Protein AF-K5YQL0-F1 (afdb_monomer_lite)

Radius of gyration: 26.44 Å; chains: 1; bounding box: 74×43×73 Å

Organism: NCBI:txid999419

InterPro domains:
  IPR011990 Tetratricopeptide-like helical domain superfamily [G3DSA:1.25.40.10] (169-275)
  IPR011990 Tetratricopeptide-like helical domain superfamily [SSF48452] (176-237)

Sequence (277 aa):
MLVWEYSGAMLTATPLVGDSALANGIVMGKVFWFHLSMALMAIGTIVTIGFGRKKGISFSLPDGLLLLFAGVTLVTYDWQLGPEPEKLLFGGQLIVLWFLLRHFLTEAPCLKFFFLFMLMLTGLVEAVWGMQQLHGHVYSHYSLFRLTGSFFNPGPYSGYLAVVLPVCLWTAIRVLERA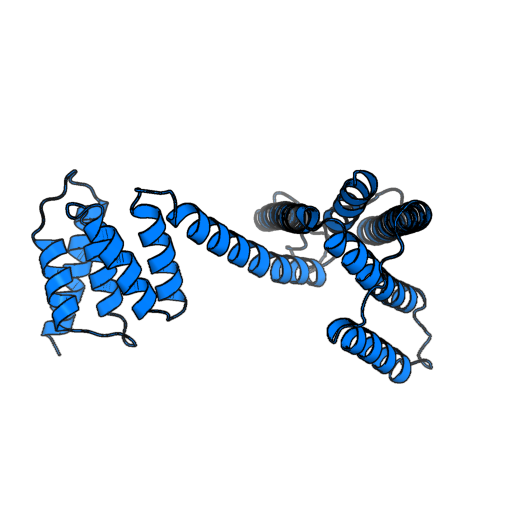KRPSGDPMIRYMIAKNRQALGDYREAERELLQAIEILPERLYPYYLLAKLYAESEFYQEDKFRAAAGAVLTKEPKVESTAVREMRTEIKKMVEKGDVD

pLDDT: mean 91.4, std 7.69, range [37.62, 98.25]

Foldseek 3Di:
DVLQLVLLLLQLCLQVFFDPVDDVRLVVRSVVSNVVSLVSLVVVVVVCCVPDDDDDDDDDPVLVVLVVVLVVCVVPPPVPVPDPVSVVVVSVSVNVVVVSCVVVCVVPVVCVVVSLVSLLVSLVQQVVQQVCQVVVNDAALDDPDSGARSHNDVVVSVVSNVVSVVSVVVVVLVVLVVCVPPDLQLVSLCVNLVVCLVVVVLVSSLVSLVVSCVSPVLALVSLLVQLVSCLPPSNPDPVSNVVSLCCLQPRDHPDDDPVSVVSNVVSVVSVVVVVPD

Secondary structure (DSSP, 8-state):
-HHHHHHHHHHHHGGG---TTSTTHHHHHHHHHHHHHHHHHHHHHHHHHHHS--------HHHHHHHHHHHHHHHSS-SSS---HHHHHHHHHHHHHHHHHHHHHHH-TTHHHHHHHHHHHHHHHHHHHHHHHHTTSS--SSSS-S--TTSSSHHHHHHHHHHHHHHHHHHHHHHHHHHHTT---THHHHHHHHHHHHTT-HHHHHHHHHHHHHH-TT-HHHHHHHHHHTTSGGG--HHHHHHHHHHHHHSPPSS--HHHHHHHHHHHHHHHHHT--

Structure (mmCIF, N/CA/C/O backbone):
data_AF-K5YQL0-F1
#
_entry.id   AF-K5YQL0-F1
#
loop_
_atom_site.group_PDB
_atom_site.id
_atom_site.type_symbol
_atom_site.label_atom_id
_atom_site.label_alt_id
_atom_site.label_comp_id
_atom_site.label_asym_id
_atom_site.label_entity_id
_atom_site.label_seq_id
_atom_site.pdbx_PDB_ins_code
_atom_site.Cartn_x
_atom_site.Cartn_y
_atom_site.Cartn_z
_atom_site.occupancy
_atom_site.B_iso_or_equiv
_atom_site.auth_seq_id
_atom_site.auth_comp_id
_atom_site.auth_asym_id
_atom_site.auth_atom_id
_atom_site.pdbx_PDB_model_num
ATOM 1 N N . MET A 1 1 ? 26.605 2.235 0.317 1.00 76.12 1 MET A N 1
ATOM 2 C CA . MET A 1 1 ? 25.348 2.565 1.023 1.00 76.12 1 MET A CA 1
ATOM 3 C C . MET A 1 1 ? 24.731 3.846 0.476 1.00 76.12 1 MET A C 1
ATOM 5 O O . MET A 1 1 ? 23.725 3.727 -0.198 1.00 76.12 1 MET A O 1
ATOM 9 N N . LEU A 1 2 ? 25.375 5.015 0.615 1.00 84.31 2 LEU A N 1
ATOM 10 C CA . LEU A 1 2 ? 24.846 6.297 0.106 1.00 84.31 2 LEU A CA 1
ATOM 11 C C . LEU A 1 2 ? 24.405 6.258 -1.368 1.00 84.31 2 LEU A C 1
ATOM 13 O O . LEU A 1 2 ? 23.282 6.627 -1.678 1.00 84.31 2 LEU A O 1
ATOM 17 N N . VAL A 1 3 ? 25.234 5.740 -2.284 1.00 85.56 3 VAL A N 1
ATOM 18 C CA . VAL A 1 3 ? 24.868 5.635 -3.716 1.00 85.56 3 VAL A CA 1
ATOM 19 C C . VAL A 1 3 ? 23.577 4.830 -3.931 1.00 85.56 3 VAL A C 1
ATOM 21 O O . VAL A 1 3 ? 22.780 5.171 -4.801 1.00 85.56 3 VAL A O 1
ATOM 24 N N . TRP A 1 4 ? 23.335 3.791 -3.127 1.00 85.94 4 TRP A N 1
ATOM 25 C CA . TRP A 1 4 ? 22.121 2.970 -3.200 1.00 85.94 4 TRP A CA 1
ATOM 26 C C . TRP A 1 4 ? 20.899 3.680 -2.618 1.00 85.94 4 TRP A C 1
ATOM 28 O O . TRP A 1 4 ? 19.806 3.544 -3.153 1.00 85.94 4 TRP A O 1
ATOM 38 N N . GLU A 1 5 ? 21.078 4.465 -1.557 1.00 89.25 5 GLU A N 1
ATOM 39 C CA . GLU A 1 5 ? 20.015 5.307 -0.997 1.00 89.25 5 GLU A CA 1
ATOM 40 C C . GLU A 1 5 ? 19.603 6.393 -1.991 1.00 89.25 5 GLU A C 1
ATOM 42 O O . GLU A 1 5 ? 18.418 6.536 -2.273 1.00 89.25 5 GLU A O 1
ATOM 47 N N . TYR A 1 6 ? 20.570 7.099 -2.586 1.00 90.62 6 TYR A N 1
ATOM 48 C CA . TYR A 1 6 ? 20.303 8.136 -3.585 1.00 90.62 6 TYR A CA 1
ATOM 49 C C . TYR A 1 6 ? 19.653 7.566 -4.848 1.00 90.62 6 TYR A C 1
ATOM 51 O O . TYR A 1 6 ? 18.597 8.040 -5.254 1.00 90.62 6 TYR A O 1
ATOM 59 N N . SER A 1 7 ? 20.233 6.523 -5.451 1.00 91.19 7 SER A N 1
ATOM 60 C CA . SER A 1 7 ? 19.639 5.900 -6.646 1.00 91.19 7 SER A CA 1
ATOM 61 C C . SER A 1 7 ? 18.277 5.259 -6.354 1.00 91.19 7 SER A C 1
ATOM 63 O O . SER A 1 7 ? 17.371 5.348 -7.179 1.00 91.19 7 SER A O 1
ATOM 65 N N . GLY A 1 8 ? 18.087 4.696 -5.158 1.00 91.31 8 GLY A N 1
ATOM 66 C CA . GLY A 1 8 ? 16.801 4.191 -4.683 1.00 91.31 8 GLY A CA 1
ATOM 67 C C . GLY A 1 8 ? 15.743 5.274 -4.476 1.00 91.31 8 GLY A C 1
ATOM 68 O O . GLY A 1 8 ? 14.588 5.100 -4.871 1.00 91.31 8 GLY A O 1
ATOM 69 N N . ALA A 1 9 ? 16.132 6.412 -3.900 1.00 93.19 9 ALA A N 1
ATOM 70 C CA . ALA A 1 9 ? 15.275 7.586 -3.764 1.00 93.19 9 ALA A CA 1
ATOM 71 C C . ALA A 1 9 ? 14.853 8.115 -5.137 1.00 93.19 9 ALA A C 1
ATOM 73 O O . ALA A 1 9 ? 13.673 8.359 -5.364 1.00 93.19 9 ALA A O 1
ATOM 74 N N . MET A 1 10 ? 15.799 8.230 -6.073 1.00 94.88 10 MET A N 1
ATOM 75 C CA . MET A 1 10 ? 15.500 8.654 -7.440 1.00 94.88 10 MET A CA 1
ATOM 76 C C . MET A 1 10 ? 14.538 7.679 -8.123 1.00 94.88 10 MET A C 1
ATOM 78 O O . MET A 1 10 ? 13.522 8.114 -8.662 1.00 94.88 10 MET A O 1
ATOM 82 N N . LEU A 1 11 ? 14.796 6.370 -8.023 1.00 95.06 11 LEU A N 1
ATOM 83 C CA . LEU A 1 11 ? 13.932 5.335 -8.587 1.00 95.06 11 LEU A CA 1
ATOM 84 C C . LEU A 1 11 ? 12.502 5.429 -8.036 1.00 95.06 11 LEU A C 1
ATOM 86 O O . LEU A 1 11 ? 11.546 5.435 -8.810 1.00 95.06 11 LEU A O 1
ATOM 90 N N . THR A 1 12 ? 12.343 5.529 -6.715 1.00 94.56 12 THR A N 1
ATOM 91 C CA . THR A 1 12 ? 11.020 5.608 -6.065 1.00 94.56 12 THR A CA 1
ATOM 92 C C . THR A 1 12 ? 10.300 6.929 -6.331 1.00 94.56 12 THR A C 1
ATOM 94 O O . THR A 1 12 ? 9.074 6.933 -6.403 1.00 94.56 12 THR A O 1
ATOM 97 N N . ALA A 1 13 ? 11.037 8.019 -6.563 1.00 96.06 13 ALA A N 1
ATOM 98 C CA . ALA A 1 13 ? 10.494 9.325 -6.929 1.00 96.06 13 ALA A CA 1
ATOM 99 C C . ALA A 1 13 ? 10.097 9.451 -8.409 1.00 96.06 13 ALA A C 1
ATOM 101 O O . ALA A 1 13 ? 9.442 10.431 -8.757 1.00 96.06 13 ALA A O 1
ATOM 102 N N . THR A 1 14 ? 10.429 8.475 -9.268 1.00 95.88 14 THR A N 1
ATOM 103 C CA . THR A 1 14 ? 10.096 8.485 -10.709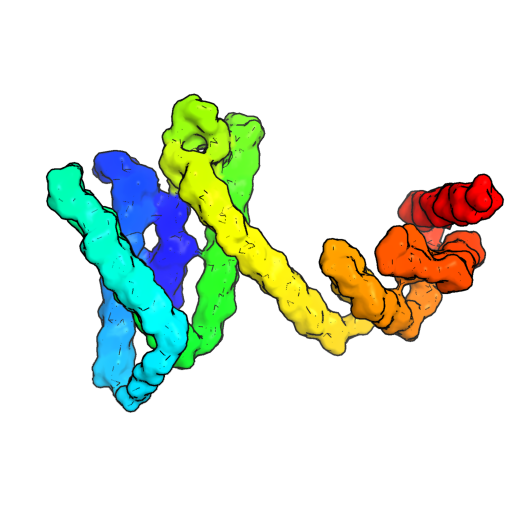 1.00 95.88 14 THR A CA 1
ATOM 104 C C . THR A 1 14 ? 8.658 8.935 -11.014 1.00 95.88 14 THR A C 1
ATOM 106 O O . THR A 1 14 ? 8.505 9.755 -11.916 1.00 95.88 14 THR A O 1
ATOM 109 N N . PRO A 1 15 ? 7.603 8.491 -10.293 1.00 94.88 15 PRO A N 1
ATOM 110 C CA . PRO A 1 15 ? 6.235 8.962 -10.526 1.00 94.88 15 PRO A CA 1
ATOM 111 C C . PRO A 1 15 ? 6.090 10.486 -10.531 1.00 94.88 15 PRO A C 1
ATOM 113 O O . PRO A 1 15 ? 5.398 11.020 -11.384 1.00 94.88 15 PRO A O 1
ATOM 116 N N . LEU A 1 16 ? 6.804 11.191 -9.653 1.00 95.50 16 LEU A N 1
ATOM 117 C CA . LEU A 1 16 ? 6.656 12.634 -9.444 1.00 95.50 16 LEU A CA 1
ATOM 118 C C . LEU A 1 16 ? 7.399 13.485 -10.483 1.00 95.50 16 LEU A C 1
ATOM 120 O O . LEU A 1 16 ? 7.282 14.709 -10.480 1.00 95.50 16 LEU A O 1
ATOM 124 N N . VAL A 1 17 ? 8.200 12.863 -11.347 1.00 96.06 17 VAL A N 1
ATOM 125 C CA . VAL A 1 17 ? 9.119 13.579 -12.234 1.00 96.06 17 VAL A CA 1
ATOM 126 C C . VAL A 1 17 ? 8.415 13.994 -13.521 1.00 96.06 17 VAL A C 1
ATOM 128 O O . VAL A 1 17 ? 7.686 13.213 -14.130 1.00 96.06 17 VAL A O 1
ATOM 131 N N . GLY A 1 18 ? 8.666 15.221 -13.964 1.00 93.31 18 GLY A N 1
ATOM 132 C CA . GLY A 1 18 ? 8.288 15.733 -15.277 1.00 93.31 18 GLY A CA 1
ATOM 133 C C . GLY A 1 18 ? 9.238 16.857 -15.681 1.00 93.31 18 GLY A C 1
ATOM 134 O O . GLY A 1 18 ? 9.809 17.515 -14.814 1.00 93.31 18 GLY A O 1
ATOM 135 N N . ASP A 1 19 ? 9.421 17.062 -16.983 1.00 94.69 19 ASP A N 1
ATOM 136 C CA . ASP A 1 19 ? 10.332 18.084 -17.510 1.00 94.69 19 ASP A CA 1
ATOM 137 C C . ASP A 1 19 ? 9.710 18.797 -18.715 1.00 94.69 19 ASP A C 1
ATOM 139 O O . ASP A 1 19 ? 9.535 18.204 -19.779 1.00 94.69 19 ASP A O 1
ATOM 143 N N . SER A 1 20 ? 9.369 20.077 -18.554 1.00 92.50 20 SER A N 1
ATOM 144 C CA . SER A 1 20 ? 8.733 20.882 -19.601 1.00 92.50 20 SER A CA 1
ATOM 145 C C . SER A 1 20 ? 9.651 21.202 -20.784 1.00 92.50 20 SER A C 1
ATOM 147 O O . SER A 1 20 ? 9.142 21.607 -21.829 1.00 92.50 20 SER A O 1
ATOM 149 N N . ALA A 1 21 ? 10.969 21.011 -20.658 1.00 95.75 21 ALA A N 1
ATOM 150 C CA . ALA A 1 21 ? 11.913 21.191 -21.759 1.00 95.75 21 ALA A CA 1
ATOM 151 C C . ALA A 1 21 ? 11.887 20.022 -22.761 1.00 95.75 21 ALA A C 1
ATOM 153 O O . ALA A 1 21 ? 12.397 20.151 -23.874 1.00 95.75 21 ALA A O 1
ATOM 154 N N . LEU A 1 22 ? 11.293 18.884 -22.386 1.00 94.12 22 LEU A N 1
ATOM 155 C CA . LEU A 1 22 ? 11.235 17.684 -23.215 1.00 94.12 22 LEU A CA 1
ATOM 156 C C . LEU A 1 22 ? 9.917 17.569 -23.988 1.00 94.12 22 LEU A C 1
ATOM 158 O O . LEU A 1 22 ? 8.839 17.930 -23.507 1.00 94.12 22 LEU A O 1
ATOM 162 N N . ALA A 1 23 ? 9.988 16.957 -25.172 1.00 90.81 23 ALA A N 1
ATOM 163 C CA . ALA A 1 23 ? 8.798 16.527 -25.898 1.00 90.81 23 ALA A CA 1
ATOM 164 C C . ALA A 1 23 ? 8.018 15.504 -25.055 1.00 90.81 23 ALA A C 1
ATOM 166 O O . ALA A 1 23 ? 8.591 14.522 -24.591 1.00 90.81 23 ALA A O 1
ATOM 167 N N . ASN A 1 24 ? 6.719 15.737 -24.841 1.00 90.50 24 ASN A N 1
ATOM 168 C CA . ASN A 1 24 ? 5.904 14.969 -23.891 1.00 90.50 24 ASN A CA 1
ATOM 169 C C . ASN A 1 24 ? 6.564 14.869 -22.500 1.00 90.50 24 ASN A C 1
ATOM 171 O O . ASN A 1 24 ? 6.802 13.783 -21.965 1.00 90.50 24 ASN A O 1
ATOM 175 N N . GLY A 1 25 ? 6.871 16.031 -21.922 1.00 92.62 25 GLY A N 1
ATOM 176 C CA . GLY A 1 25 ? 7.652 16.181 -20.696 1.00 92.62 25 GLY A CA 1
ATOM 177 C C . GLY A 1 25 ? 7.229 15.346 -19.488 1.00 92.62 25 GLY A C 1
ATOM 178 O O . GLY A 1 25 ? 8.072 14.947 -18.686 1.00 92.62 25 GLY A O 1
ATOM 179 N N . ILE A 1 26 ? 5.938 15.026 -19.370 1.00 92.88 26 ILE A N 1
ATOM 180 C CA . ILE A 1 26 ? 5.410 14.175 -18.293 1.00 92.88 26 ILE A CA 1
ATOM 181 C C . ILE A 1 26 ? 5.871 12.727 -18.460 1.00 92.88 26 ILE A C 1
ATOM 183 O O . ILE A 1 26 ? 6.172 12.072 -17.466 1.00 92.88 26 ILE A O 1
ATOM 187 N N . VAL A 1 27 ? 5.906 12.216 -19.693 1.00 93.12 27 VAL A N 1
ATOM 188 C CA . VAL A 1 27 ? 6.319 10.839 -19.990 1.00 93.12 27 VAL A CA 1
ATOM 189 C C . VAL A 1 27 ? 7.835 10.767 -20.111 1.00 93.12 27 VAL A C 1
ATOM 191 O O . VAL A 1 27 ? 8.467 9.988 -19.401 1.00 93.12 27 VAL A O 1
ATOM 194 N N . MET A 1 28 ? 8.433 11.615 -20.951 1.00 94.44 28 MET A N 1
ATOM 195 C CA . MET A 1 28 ? 9.870 11.554 -21.220 1.00 94.44 28 MET A CA 1
ATOM 196 C C . MET A 1 28 ? 10.713 11.920 -20.000 1.00 94.44 28 MET A C 1
ATOM 198 O O . MET A 1 28 ? 11.742 11.286 -19.774 1.00 94.44 28 MET A O 1
ATOM 202 N N . GLY A 1 29 ? 10.248 12.848 -19.155 1.00 95.56 29 GLY A N 1
ATOM 203 C CA . GLY A 1 29 ? 10.903 13.146 -17.880 1.00 95.56 29 GLY A CA 1
ATOM 204 C C . GLY A 1 29 ? 11.015 11.904 -16.989 1.00 95.56 29 GLY A C 1
ATOM 205 O O . GLY A 1 29 ? 12.096 11.597 -16.492 1.00 95.56 29 GLY A O 1
ATOM 206 N N . LYS A 1 30 ? 9.932 11.124 -16.861 1.00 94.81 30 LYS A N 1
ATOM 207 C CA . LYS A 1 30 ? 9.921 9.865 -16.095 1.00 94.81 30 LYS A CA 1
ATOM 208 C C . LYS A 1 30 ? 10.845 8.812 -16.706 1.00 94.81 30 LYS A C 1
ATOM 210 O O . LYS A 1 30 ? 11.572 8.148 -15.974 1.00 94.81 30 LYS A O 1
ATOM 215 N N . VAL A 1 31 ? 10.840 8.674 -18.034 1.00 93.50 31 VAL A N 1
ATOM 216 C CA . VAL A 1 31 ? 11.682 7.708 -18.763 1.00 93.50 31 VAL A CA 1
ATOM 217 C C . VAL A 1 31 ? 13.168 8.002 -18.552 1.00 93.50 31 VAL A C 1
ATOM 219 O O . VAL A 1 31 ? 13.911 7.123 -18.111 1.00 93.50 31 VAL A O 1
ATOM 222 N N . PHE A 1 32 ? 13.614 9.241 -18.785 1.00 94.44 32 PHE A N 1
ATOM 223 C CA . PHE A 1 32 ? 15.020 9.600 -18.579 1.00 94.44 32 PHE A CA 1
ATOM 224 C C . PHE A 1 32 ? 15.435 9.502 -17.115 1.00 94.44 32 PHE A C 1
ATOM 226 O O . PHE A 1 32 ? 16.522 9.003 -16.819 1.00 94.44 32 PHE A O 1
ATOM 233 N N . TRP A 1 33 ? 14.563 9.915 -16.194 1.00 95.88 33 TRP A N 1
ATOM 234 C CA . TRP A 1 33 ? 14.823 9.793 -14.764 1.00 95.88 33 TRP A CA 1
ATOM 235 C C . TRP A 1 33 ? 14.987 8.338 -14.327 1.00 95.88 33 TRP A C 1
ATOM 237 O O . TRP A 1 33 ? 15.911 8.010 -13.577 1.00 95.88 33 TRP A O 1
ATOM 247 N N . PHE A 1 34 ? 14.140 7.447 -14.843 1.00 95.44 34 PHE A N 1
ATOM 248 C CA . PHE A 1 34 ? 14.246 6.012 -14.612 1.00 95.44 34 PHE A CA 1
ATOM 249 C C . PHE A 1 34 ? 15.566 5.452 -15.157 1.00 95.44 34 PHE A C 1
ATOM 251 O O . PHE A 1 34 ? 16.288 4.773 -14.425 1.00 95.44 34 PHE A O 1
ATOM 258 N N . HIS A 1 35 ? 15.931 5.779 -16.402 1.00 94.12 35 HIS A N 1
ATOM 259 C CA . HIS A 1 35 ? 17.199 5.344 -16.997 1.00 94.12 35 HIS A CA 1
ATOM 260 C C . HIS A 1 35 ? 18.418 5.833 -16.204 1.00 94.12 35 HIS A C 1
ATOM 262 O O . HIS A 1 35 ? 19.336 5.052 -15.948 1.00 94.12 35 HIS A O 1
ATOM 268 N N . LEU A 1 36 ? 18.419 7.097 -15.773 1.00 94.31 36 LEU A N 1
ATOM 269 C CA . LEU A 1 36 ? 19.491 7.665 -14.958 1.00 94.31 36 LEU A CA 1
ATOM 270 C C . LEU A 1 36 ? 19.593 6.958 -13.601 1.00 94.31 36 LEU A C 1
ATOM 272 O O . LEU A 1 36 ? 20.683 6.557 -13.193 1.00 94.31 36 LEU A O 1
ATOM 276 N N . SER A 1 37 ? 18.458 6.752 -12.929 1.00 94.56 37 SER A N 1
ATOM 277 C CA . SER A 1 37 ? 18.391 6.035 -11.648 1.00 94.56 37 SER A CA 1
ATOM 278 C C . SER A 1 37 ? 18.959 4.621 -11.781 1.00 94.56 37 SER A C 1
ATOM 280 O O . SER A 1 37 ? 19.779 4.196 -10.967 1.00 94.56 37 SER A O 1
ATOM 282 N N . MET A 1 38 ? 18.581 3.919 -12.852 1.00 93.19 38 MET A N 1
ATOM 283 C CA . MET A 1 38 ? 19.074 2.585 -13.190 1.00 93.19 38 MET A CA 1
ATOM 284 C C . MET A 1 38 ? 20.580 2.560 -13.442 1.00 93.19 38 MET A C 1
ATOM 286 O O . MET A 1 38 ? 21.272 1.692 -12.911 1.00 93.19 38 MET A O 1
ATOM 290 N N . ALA A 1 39 ? 21.100 3.514 -14.215 1.00 93.06 39 ALA A N 1
ATOM 291 C CA . ALA A 1 39 ? 22.526 3.611 -14.506 1.00 93.06 39 ALA A CA 1
ATOM 292 C C . ALA A 1 39 ? 23.344 3.861 -13.230 1.00 93.06 39 ALA A C 1
ATOM 294 O O . ALA A 1 39 ? 24.315 3.149 -12.973 1.00 93.06 39 ALA A O 1
ATOM 295 N N . LEU A 1 40 ? 22.920 4.810 -12.389 1.00 92.75 40 LEU A N 1
ATOM 296 C CA . LEU A 1 40 ? 23.572 5.096 -11.107 1.00 92.75 40 LEU A CA 1
ATOM 297 C C . LEU A 1 40 ? 23.543 3.884 -10.173 1.00 92.75 40 LEU A C 1
ATOM 299 O O . LEU A 1 40 ? 24.545 3.575 -9.524 1.00 92.75 40 LEU A O 1
ATOM 303 N N . MET A 1 41 ? 22.417 3.171 -10.132 1.00 90.81 41 MET A N 1
ATOM 304 C CA . MET A 1 41 ? 22.281 1.972 -9.314 1.00 90.81 41 MET A CA 1
ATOM 305 C C . MET A 1 41 ? 23.190 0.843 -9.814 1.00 90.81 41 MET A C 1
ATOM 307 O O . MET A 1 41 ? 23.899 0.238 -9.012 1.00 90.81 41 MET A O 1
ATOM 311 N N . ALA A 1 42 ? 23.245 0.611 -11.129 1.00 91.62 42 ALA A N 1
ATOM 312 C CA . ALA A 1 42 ? 24.125 -0.380 -11.744 1.00 91.62 42 ALA A CA 1
ATOM 313 C C . ALA A 1 42 ? 25.609 -0.069 -11.493 1.00 91.62 42 ALA A C 1
ATOM 315 O O . ALA A 1 42 ? 26.356 -0.954 -11.074 1.00 91.62 42 ALA A O 1
ATOM 316 N N . ILE A 1 43 ? 26.029 1.190 -11.674 1.00 89.62 43 ILE A N 1
ATOM 317 C CA . ILE A 1 43 ? 27.393 1.647 -11.361 1.00 89.62 43 ILE A CA 1
ATOM 318 C C . ILE A 1 43 ? 27.698 1.402 -9.881 1.00 89.62 43 ILE A C 1
ATOM 320 O O . ILE A 1 43 ? 28.731 0.818 -9.552 1.00 89.62 43 ILE A O 1
ATOM 324 N N . GLY A 1 44 ? 26.779 1.784 -8.987 1.00 85.94 44 GLY A N 1
ATOM 325 C CA . GLY A 1 44 ? 26.907 1.545 -7.553 1.00 85.94 44 GLY A CA 1
ATOM 326 C C . GLY A 1 44 ? 27.111 0.065 -7.225 1.00 85.94 44 GLY A C 1
ATOM 327 O O . GLY A 1 44 ? 28.000 -0.268 -6.446 1.00 85.94 44 GLY A O 1
ATOM 328 N N . THR A 1 45 ? 26.335 -0.826 -7.845 1.00 85.19 45 THR A N 1
ATOM 329 C CA . THR A 1 45 ? 26.467 -2.281 -7.682 1.00 85.19 45 THR A CA 1
ATOM 330 C C . THR A 1 45 ? 27.805 -2.811 -8.204 1.00 85.19 45 THR A C 1
ATOM 332 O O . THR A 1 45 ? 28.477 -3.563 -7.496 1.00 85.19 45 THR A O 1
ATOM 335 N N . ILE A 1 46 ? 28.241 -2.395 -9.398 1.00 86.75 46 ILE A N 1
ATOM 336 C CA . ILE A 1 46 ? 29.526 -2.818 -9.983 1.00 86.75 46 ILE A CA 1
ATOM 337 C C . ILE A 1 46 ? 30.690 -2.415 -9.073 1.00 86.75 46 ILE A C 1
ATOM 339 O O . ILE A 1 46 ? 31.540 -3.251 -8.764 1.00 86.75 46 ILE A O 1
ATOM 343 N N . VAL A 1 47 ? 30.699 -1.169 -8.588 1.00 84.44 47 VAL A N 1
ATOM 344 C CA . VAL A 1 47 ? 31.720 -0.673 -7.654 1.00 84.44 47 VAL A CA 1
ATOM 345 C C . VAL A 1 47 ? 31.738 -1.528 -6.386 1.00 84.44 47 VAL A C 1
ATOM 347 O O . VAL A 1 47 ? 32.793 -2.014 -5.984 1.00 84.44 47 VAL A O 1
ATOM 350 N N . THR A 1 48 ? 30.582 -1.795 -5.775 1.00 80.69 48 THR A N 1
ATOM 351 C CA . THR A 1 48 ? 30.536 -2.611 -4.551 1.00 80.69 48 THR A CA 1
ATOM 352 C C . THR A 1 48 ? 30.971 -4.057 -4.752 1.00 80.69 48 THR A C 1
ATOM 354 O O . THR A 1 48 ? 31.616 -4.613 -3.868 1.00 80.69 48 THR A O 1
ATOM 357 N N . ILE A 1 49 ? 30.677 -4.662 -5.905 1.00 82.25 49 ILE A N 1
ATOM 358 C CA . ILE A 1 49 ? 31.149 -6.014 -6.227 1.00 82.25 49 ILE A CA 1
ATOM 359 C C . ILE A 1 49 ? 32.666 -6.008 -6.459 1.00 82.25 49 ILE A C 1
ATOM 361 O O . ILE A 1 49 ? 33.347 -6.936 -6.029 1.00 82.25 49 ILE A O 1
ATOM 365 N N . GLY A 1 50 ? 33.201 -4.963 -7.099 1.00 81.62 50 GLY A N 1
ATOM 366 C CA . GLY A 1 50 ? 34.633 -4.814 -7.368 1.00 81.62 50 GLY A CA 1
ATOM 367 C C . GLY A 1 50 ? 35.490 -4.675 -6.106 1.00 81.62 50 GLY A C 1
ATOM 368 O O . GLY A 1 50 ? 36.592 -5.214 -6.063 1.00 81.62 50 GLY A O 1
ATOM 369 N N . PHE A 1 51 ? 34.975 -4.005 -5.070 1.00 80.25 51 PHE A N 1
ATOM 370 C CA . PHE A 1 51 ? 35.676 -3.800 -3.792 1.00 80.25 51 PHE A CA 1
ATOM 371 C C . PHE A 1 51 ? 35.237 -4.759 -2.666 1.00 80.25 51 PHE A C 1
ATOM 373 O O . PHE A 1 51 ? 35.845 -4.775 -1.595 1.00 80.25 51 PHE A O 1
ATOM 380 N N . GLY A 1 52 ? 34.176 -5.544 -2.871 1.00 70.81 52 GLY A N 1
ATOM 381 C CA . GLY A 1 52 ? 33.576 -6.422 -1.865 1.00 70.81 52 GLY A CA 1
ATOM 382 C C . GLY A 1 52 ? 34.040 -7.881 -1.931 1.00 70.81 52 GLY A C 1
ATOM 383 O O . GLY A 1 52 ? 34.654 -8.339 -2.894 1.00 70.81 52 GLY A O 1
ATOM 384 N N . ARG A 1 53 ? 33.700 -8.669 -0.899 1.00 65.81 53 ARG A N 1
ATOM 385 C CA . ARG A 1 53 ? 33.838 -10.135 -0.960 1.00 65.81 53 ARG A CA 1
ATOM 386 C C . ARG A 1 53 ? 32.790 -10.694 -1.922 1.00 65.81 53 ARG A C 1
ATOM 388 O O . ARG A 1 53 ? 31.602 -10.441 -1.743 1.00 65.81 53 ARG A O 1
ATOM 395 N N . LYS A 1 54 ? 33.216 -11.505 -2.894 1.00 63.81 54 LYS A N 1
ATOM 396 C CA . LYS A 1 54 ? 32.314 -12.195 -3.826 1.00 63.81 54 LYS A CA 1
ATOM 397 C C . LYS A 1 54 ? 31.437 -13.194 -3.065 1.00 63.81 54 LYS A C 1
ATOM 399 O O . LYS A 1 54 ? 31.868 -14.309 -2.783 1.00 63.81 54 LYS A O 1
ATOM 404 N N . LYS A 1 55 ? 30.208 -12.805 -2.731 1.00 65.88 55 LYS A N 1
ATOM 405 C CA . LYS A 1 55 ? 29.149 -13.748 -2.364 1.00 65.88 55 LYS A CA 1
ATOM 406 C C . LYS A 1 55 ? 28.375 -14.108 -3.625 1.00 65.88 55 LYS A C 1
ATOM 408 O O . LYS A 1 55 ? 27.931 -13.225 -4.354 1.00 65.88 55 LYS A O 1
ATOM 413 N N . GLY A 1 56 ? 28.244 -15.402 -3.900 1.00 64.69 56 GLY A N 1
ATOM 414 C CA . GLY A 1 56 ? 27.385 -15.872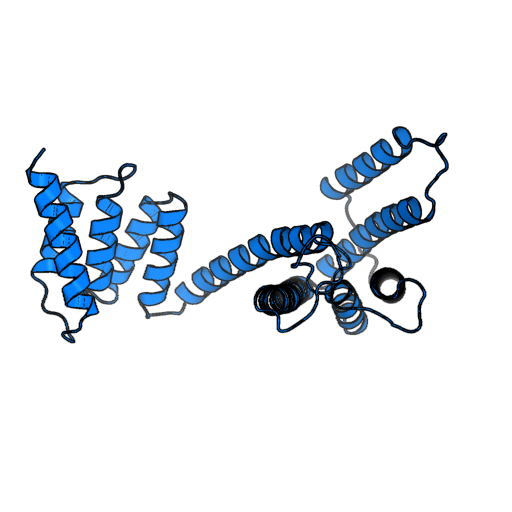 -4.982 1.00 64.69 56 GLY A CA 1
ATOM 415 C C . GLY A 1 56 ? 25.924 -15.569 -4.656 1.00 64.69 56 GLY A C 1
ATOM 416 O O . GLY A 1 56 ? 25.468 -15.858 -3.550 1.00 64.69 56 GLY A O 1
ATOM 417 N N . ILE A 1 57 ? 25.191 -14.992 -5.607 1.00 70.12 57 ILE A N 1
ATOM 418 C CA . ILE A 1 57 ? 23.733 -14.890 -5.513 1.00 70.12 57 ILE A CA 1
ATOM 419 C C . ILE A 1 57 ? 23.182 -16.274 -5.856 1.00 70.12 57 ILE A C 1
ATOM 421 O O . ILE A 1 57 ? 23.373 -16.754 -6.972 1.00 70.12 57 ILE A O 1
ATOM 425 N N . SER A 1 58 ? 22.527 -16.936 -4.903 1.00 83.38 58 SER A N 1
ATOM 426 C CA . SER A 1 58 ? 21.841 -18.196 -5.190 1.00 83.38 58 SER A CA 1
ATOM 427 C C . SER A 1 58 ? 20.618 -17.932 -6.066 1.00 83.38 58 SER A C 1
ATOM 429 O O . SER A 1 58 ? 19.888 -16.961 -5.861 1.00 83.38 58 SER A O 1
ATOM 431 N N . PHE A 1 59 ? 20.375 -18.784 -7.056 1.00 90.25 59 PHE A N 1
ATOM 432 C CA . PHE A 1 59 ? 19.172 -18.682 -7.874 1.00 90.25 59 PHE A CA 1
ATOM 433 C C . PHE A 1 59 ? 17.945 -19.098 -7.051 1.00 90.25 59 PHE A C 1
ATOM 435 O O . PHE A 1 59 ? 17.982 -20.095 -6.331 1.00 90.25 59 PHE A O 1
ATOM 442 N N . SER A 1 60 ? 16.873 -18.318 -7.121 1.00 93.19 60 SER A N 1
ATOM 443 C CA . SER A 1 60 ? 15.628 -18.518 -6.380 1.00 93.19 60 SER A CA 1
ATOM 444 C C . SER A 1 60 ? 14.445 -18.669 -7.333 1.00 93.19 60 SER A C 1
ATOM 446 O O . SER A 1 60 ? 14.496 -18.232 -8.482 1.00 93.19 60 SER A O 1
ATOM 448 N N . LEU A 1 61 ? 13.356 -19.274 -6.850 1.00 95.75 61 LEU A N 1
ATOM 449 C CA . LEU A 1 61 ? 12.144 -19.480 -7.647 1.00 95.75 61 LEU A CA 1
ATOM 450 C C . LEU A 1 61 ? 11.622 -18.179 -8.305 1.00 95.75 61 LEU A C 1
ATOM 452 O O . LEU A 1 61 ? 11.329 -18.228 -9.499 1.00 95.75 61 LEU A O 1
ATOM 456 N N . PRO A 1 62 ? 11.565 -17.016 -7.617 1.00 95.69 62 PRO A N 1
ATOM 457 C CA . PRO A 1 62 ? 11.166 -15.756 -8.248 1.00 95.69 62 PRO A CA 1
ATOM 458 C C . PRO A 1 62 ? 12.015 -15.343 -9.456 1.00 95.69 62 PRO A C 1
ATOM 460 O O . PRO A 1 62 ? 11.468 -14.805 -10.414 1.00 95.69 62 PRO A O 1
ATOM 463 N N . ASP A 1 63 ? 13.324 -15.624 -9.453 1.00 95.50 63 ASP A N 1
ATOM 464 C CA . ASP A 1 63 ? 14.179 -15.315 -10.608 1.00 95.50 63 ASP A CA 1
ATOM 465 C C . ASP A 1 63 ? 13.796 -16.180 -11.809 1.00 95.50 63 ASP A C 1
ATOM 467 O O . ASP A 1 63 ? 13.692 -15.684 -12.927 1.00 95.50 63 ASP A O 1
ATOM 471 N N . GLY A 1 64 ? 13.546 -17.471 -11.564 1.00 96.69 64 GLY A N 1
ATOM 472 C CA . GLY A 1 64 ? 13.091 -18.408 -12.588 1.00 96.69 64 GLY A CA 1
ATOM 473 C C . GLY A 1 64 ? 11.752 -17.998 -13.184 1.00 96.69 64 GLY A C 1
ATOM 474 O O . GLY A 1 64 ? 11.611 -17.984 -14.402 1.00 96.69 64 GLY A O 1
ATOM 475 N N . LEU A 1 65 ? 10.796 -17.601 -12.341 1.00 97.69 65 LEU A N 1
ATOM 476 C CA . LEU A 1 65 ? 9.481 -17.137 -12.787 1.00 97.69 65 LEU A CA 1
ATOM 477 C C . LEU A 1 65 ? 9.570 -15.839 -13.601 1.00 97.69 65 LEU A C 1
ATOM 479 O O . LEU A 1 65 ? 8.905 -15.730 -14.629 1.00 97.69 65 LEU A O 1
ATOM 483 N N . LEU A 1 66 ? 10.411 -14.883 -13.191 1.00 96.69 66 LEU A N 1
ATOM 484 C CA . LEU A 1 66 ? 10.624 -13.642 -13.939 1.00 96.69 66 LEU A CA 1
ATOM 485 C C . LEU A 1 66 ? 11.258 -13.907 -15.310 1.00 96.69 66 LEU A C 1
ATOM 487 O O . LEU A 1 66 ? 10.788 -13.378 -16.317 1.00 96.69 66 LEU A O 1
ATOM 491 N N . LEU A 1 67 ? 12.309 -14.731 -15.360 1.00 97.25 67 LEU A N 1
ATOM 492 C CA . LEU A 1 67 ? 12.981 -15.079 -16.614 1.00 97.25 67 LEU A CA 1
ATOM 493 C C . LEU A 1 67 ? 12.074 -15.902 -17.535 1.00 97.25 67 LEU A C 1
ATOM 495 O O . LEU A 1 67 ? 12.083 -15.683 -18.744 1.00 97.25 67 LEU A O 1
ATOM 499 N N . LEU A 1 68 ? 11.255 -16.798 -16.977 1.00 97.69 68 LEU A N 1
ATOM 500 C CA . LEU A 1 68 ? 10.239 -17.529 -17.731 1.00 97.69 68 LEU A CA 1
ATOM 501 C C . LEU A 1 68 ? 9.201 -16.572 -18.320 1.00 97.69 68 LEU A C 1
ATOM 503 O O . LEU A 1 68 ? 8.914 -16.660 -19.508 1.00 97.69 68 LEU A O 1
ATOM 507 N N . PHE A 1 69 ? 8.671 -15.639 -17.524 1.00 96.88 69 PHE A N 1
ATOM 508 C CA . PHE A 1 69 ? 7.719 -14.634 -18.003 1.00 96.88 69 PHE A CA 1
ATOM 509 C C . PHE A 1 69 ? 8.315 -13.775 -19.126 1.00 96.88 69 PHE A C 1
ATOM 511 O O . PHE A 1 69 ? 7.664 -13.558 -20.148 1.00 96.88 69 PHE A O 1
ATOM 518 N N . ALA A 1 70 ? 9.570 -13.343 -18.980 1.00 96.50 70 ALA A N 1
ATOM 519 C CA . ALA A 1 70 ? 10.290 -12.621 -20.024 1.00 96.50 70 ALA A CA 1
ATOM 520 C C . ALA A 1 70 ? 10.465 -13.467 -21.296 1.00 96.50 70 ALA A C 1
ATOM 522 O O . ALA A 1 70 ? 10.223 -12.980 -22.397 1.00 96.50 70 ALA A O 1
ATOM 523 N N . GLY A 1 71 ? 10.829 -14.744 -21.146 1.00 96.81 71 GLY A N 1
ATOM 524 C CA . GLY A 1 71 ? 10.962 -15.688 -22.255 1.00 96.81 71 GLY A CA 1
ATOM 525 C C . GLY A 1 71 ? 9.643 -15.914 -22.994 1.00 96.81 71 GLY A C 1
ATOM 526 O O . GLY A 1 71 ? 9.606 -15.787 -24.214 1.00 96.81 71 GLY A O 1
ATOM 527 N N . VAL A 1 72 ? 8.551 -16.166 -22.262 1.00 96.56 72 VAL A N 1
ATOM 528 C CA . VAL A 1 72 ? 7.198 -16.280 -22.832 1.00 96.56 72 VAL A CA 1
ATOM 529 C C . VAL A 1 72 ? 6.840 -15.001 -23.576 1.00 96.56 72 VAL A C 1
ATOM 531 O O . VAL A 1 72 ? 6.455 -15.082 -24.735 1.00 96.56 72 VAL A O 1
ATOM 534 N N . THR A 1 73 ? 7.055 -13.833 -22.961 1.00 93.00 73 THR A N 1
ATOM 535 C CA . THR A 1 73 ? 6.768 -12.532 -23.582 1.00 93.00 73 THR A CA 1
ATOM 536 C C . THR A 1 73 ? 7.505 -12.364 -24.907 1.00 93.00 73 THR A C 1
ATOM 538 O O . THR A 1 73 ? 6.880 -11.960 -25.876 1.00 93.00 73 THR A O 1
ATOM 541 N N . LEU A 1 74 ? 8.799 -12.698 -24.979 1.00 93.00 74 LEU A N 1
ATOM 542 C CA . LEU A 1 74 ? 9.593 -12.594 -26.211 1.00 93.00 74 LEU A CA 1
ATOM 543 C C . LEU A 1 74 ? 9.139 -13.578 -27.298 1.00 93.00 74 LEU A C 1
ATOM 545 O O . LEU A 1 74 ? 9.141 -13.226 -28.477 1.00 93.00 74 LEU A O 1
ATOM 549 N N . VAL A 1 75 ? 8.744 -14.796 -26.914 1.00 94.19 75 VAL A N 1
ATOM 550 C CA . VAL A 1 75 ? 8.245 -15.820 -27.848 1.00 94.19 75 VAL A CA 1
ATOM 551 C C . VAL A 1 75 ? 6.871 -15.445 -28.400 1.00 94.19 75 VAL A C 1
ATOM 553 O O . VAL A 1 75 ? 6.617 -15.644 -29.584 1.00 94.19 75 VAL A O 1
ATOM 556 N N . THR A 1 76 ? 5.991 -14.894 -27.562 1.00 92.75 76 THR A N 1
ATOM 557 C CA . THR A 1 76 ? 4.635 -14.482 -27.957 1.00 92.75 76 THR A CA 1
ATOM 558 C C . THR A 1 76 ? 4.566 -13.047 -28.474 1.00 92.75 76 THR A C 1
ATOM 560 O O . THR A 1 76 ? 3.475 -12.573 -28.782 1.00 92.75 76 THR A O 1
ATOM 563 N N . TYR A 1 77 ? 5.688 -12.325 -28.513 1.00 90.12 77 TYR A N 1
ATOM 564 C CA . TYR A 1 77 ? 5.723 -10.948 -28.991 1.00 90.12 77 TYR A CA 1
ATOM 565 C C . TYR A 1 77 ? 5.399 -10.911 -30.484 1.00 90.12 77 TYR A C 1
ATOM 567 O O . TYR A 1 77 ? 5.945 -11.694 -31.264 1.00 90.12 77 TYR A O 1
ATOM 575 N N . ASP A 1 78 ? 4.520 -9.999 -30.894 1.00 88.31 78 ASP A N 1
ATOM 576 C CA . ASP A 1 78 ? 4.188 -9.835 -32.305 1.00 88.31 78 ASP A CA 1
ATOM 577 C C . ASP A 1 78 ? 5.303 -9.064 -33.019 1.00 88.31 78 ASP A C 1
ATOM 579 O O . ASP A 1 78 ? 5.297 -7.839 -33.133 1.00 88.31 78 ASP A O 1
ATOM 583 N N . TRP A 1 79 ? 6.296 -9.813 -33.491 1.00 88.19 79 TRP A N 1
ATOM 584 C CA . TRP A 1 79 ? 7.432 -9.273 -34.233 1.00 88.19 79 TRP A CA 1
ATOM 585 C C . TRP A 1 79 ? 7.048 -8.726 -35.617 1.00 88.19 79 TRP A C 1
ATOM 587 O O . TRP A 1 79 ? 7.858 -8.031 -36.231 1.00 88.19 79 TRP A O 1
ATOM 597 N N . GLN A 1 80 ? 5.849 -9.037 -36.126 1.00 85.81 80 GLN A N 1
ATOM 598 C CA . GLN A 1 80 ? 5.410 -8.660 -37.472 1.00 85.81 80 GLN A CA 1
ATOM 599 C C . GLN A 1 80 ? 4.707 -7.295 -37.498 1.00 85.81 80 GLN A C 1
ATOM 601 O O . GLN A 1 80 ? 4.826 -6.579 -38.491 1.00 85.81 80 GLN A O 1
ATOM 606 N N . LEU A 1 81 ? 4.044 -6.889 -36.407 1.00 76.69 81 LEU A N 1
ATOM 607 C CA . LEU A 1 81 ? 3.326 -5.606 -36.289 1.00 76.69 81 LEU A CA 1
ATOM 608 C C . LEU A 1 81 ? 4.214 -4.369 -36.029 1.00 76.69 81 LEU A C 1
ATOM 610 O O . LEU A 1 81 ? 3.712 -3.305 -35.670 1.00 76.69 81 LEU A O 1
ATOM 614 N N . GLY A 1 82 ? 5.519 -4.467 -36.282 1.00 77.12 82 GLY A N 1
ATOM 615 C CA . GLY A 1 82 ? 6.483 -3.409 -35.990 1.00 77.12 82 GLY A CA 1
ATOM 616 C C . GLY A 1 82 ? 6.916 -3.480 -34.524 1.00 77.12 82 GLY A C 1
ATOM 617 O O . GLY A 1 82 ? 6.125 -3.157 -33.638 1.00 77.12 82 GLY A O 1
ATOM 618 N N . PRO A 1 83 ? 8.157 -3.908 -34.234 1.00 72.69 83 PRO A N 1
ATOM 619 C CA . PRO A 1 83 ? 8.619 -3.980 -32.859 1.00 72.69 83 PRO A CA 1
ATOM 620 C C . PRO A 1 83 ? 8.616 -2.573 -32.255 1.00 72.69 83 PRO A C 1
ATOM 622 O O . PRO A 1 83 ? 9.046 -1.618 -32.893 1.00 72.69 83 PRO A O 1
ATOM 625 N N . GLU A 1 84 ? 8.132 -2.449 -31.024 1.00 86.19 84 GLU A N 1
ATOM 626 C CA . GLU A 1 84 ? 8.209 -1.244 -30.199 1.00 86.19 84 GLU A CA 1
ATOM 627 C C . GLU A 1 84 ? 9.486 -1.344 -29.343 1.00 86.19 84 GLU A C 1
ATOM 629 O O . GLU A 1 84 ? 9.420 -1.764 -28.179 1.00 86.19 84 GLU A O 1
ATOM 634 N N . PRO A 1 85 ? 10.678 -1.020 -29.895 1.00 86.50 85 PRO A N 1
ATOM 635 C CA . PRO A 1 85 ? 11.961 -1.309 -29.255 1.00 86.50 85 PRO A CA 1
ATOM 636 C C . PRO A 1 85 ? 12.094 -0.640 -27.889 1.00 86.50 85 PRO A C 1
ATOM 638 O O . PRO A 1 85 ? 12.727 -1.194 -26.997 1.00 86.50 85 PRO A O 1
ATOM 641 N N . GLU A 1 86 ? 11.458 0.515 -27.694 1.00 86.12 86 GLU A N 1
ATOM 642 C CA . GLU A 1 86 ? 11.446 1.235 -26.421 1.00 86.12 86 GLU A CA 1
ATOM 643 C C . GLU A 1 86 ? 10.765 0.427 -25.308 1.00 86.12 86 GLU A C 1
ATOM 645 O O . GLU A 1 86 ? 11.269 0.369 -24.185 1.00 86.12 86 GLU A O 1
ATOM 650 N N . LYS A 1 87 ? 9.660 -0.268 -25.614 1.00 87.00 87 LYS A N 1
ATOM 651 C CA . LYS A 1 87 ? 8.956 -1.116 -24.640 1.00 87.00 87 LYS A CA 1
ATOM 652 C C . LYS A 1 87 ? 9.738 -2.388 -24.335 1.00 87.00 87 LYS A C 1
ATOM 654 O O . LYS A 1 87 ? 9.793 -2.800 -23.177 1.00 87.00 87 LYS A O 1
ATOM 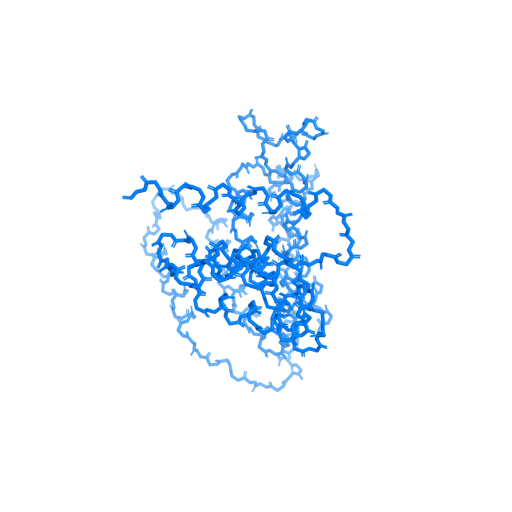659 N N . LEU A 1 88 ? 10.376 -2.983 -25.346 1.00 90.00 88 LEU A N 1
ATOM 660 C CA . LEU A 1 88 ? 11.265 -4.134 -25.157 1.00 90.00 88 LEU A CA 1
ATOM 661 C C . LEU A 1 88 ? 12.486 -3.761 -24.305 1.00 90.00 88 LEU A C 1
ATOM 663 O O . LEU A 1 88 ? 12.831 -4.490 -23.374 1.00 90.00 88 LEU A O 1
ATOM 667 N N . LEU A 1 89 ? 13.097 -2.601 -24.568 1.00 90.44 89 LEU A N 1
ATOM 668 C CA . LEU A 1 89 ? 14.195 -2.058 -23.770 1.00 90.44 89 LEU A CA 1
ATOM 669 C C . LEU A 1 89 ? 13.760 -1.836 -22.319 1.00 90.44 89 LEU A C 1
ATOM 671 O O . LEU A 1 89 ? 14.460 -2.265 -21.402 1.00 90.44 89 LEU A O 1
ATOM 675 N N . PHE A 1 90 ? 12.599 -1.212 -22.107 1.00 90.81 90 PHE A N 1
ATOM 676 C CA . PHE A 1 90 ? 12.046 -1.000 -20.772 1.00 90.81 90 PHE A CA 1
ATOM 677 C C . PHE A 1 90 ? 11.797 -2.330 -20.044 1.00 90.81 90 PHE A C 1
ATOM 679 O O . PHE A 1 90 ? 12.220 -2.493 -18.901 1.00 90.81 90 PHE A O 1
ATOM 686 N N . GLY A 1 91 ? 11.203 -3.322 -20.717 1.00 92.81 91 GLY A N 1
ATOM 687 C CA . GLY A 1 91 ? 11.022 -4.671 -20.173 1.00 92.81 91 GLY A CA 1
ATOM 688 C C . GLY A 1 91 ? 12.346 -5.329 -19.772 1.00 92.81 91 GLY A C 1
ATOM 689 O O . GLY A 1 91 ? 12.475 -5.837 -18.658 1.00 92.81 91 GLY A O 1
ATOM 690 N N . GLY A 1 92 ? 13.369 -5.243 -20.628 1.00 94.12 92 GLY A N 1
ATOM 691 C CA . GLY A 1 92 ? 14.722 -5.707 -20.312 1.00 94.12 92 GLY A CA 1
ATOM 692 C C . GLY A 1 92 ? 15.326 -4.992 -19.099 1.00 94.12 92 GLY A C 1
ATOM 693 O O . GLY A 1 92 ? 15.912 -5.630 -18.223 1.00 94.12 92 GLY A O 1
ATOM 694 N N . GLN A 1 93 ? 15.126 -3.677 -18.985 1.00 94.19 93 GLN A N 1
ATOM 695 C CA . GLN A 1 93 ? 15.573 -2.901 -17.828 1.00 94.19 93 GLN A CA 1
ATOM 696 C C . GLN A 1 93 ? 14.861 -3.292 -16.534 1.00 94.19 93 GLN A C 1
ATOM 698 O O . GLN A 1 93 ? 15.506 -3.272 -15.491 1.00 94.19 93 GLN A O 1
ATOM 703 N N . LEU A 1 94 ? 13.587 -3.697 -16.567 1.00 95.00 94 LEU A N 1
ATOM 704 C CA . LEU A 1 94 ? 12.892 -4.215 -15.382 1.00 95.00 94 LEU A CA 1
ATOM 705 C C . LEU A 1 94 ? 13.493 -5.541 -14.890 1.00 95.00 94 LEU A C 1
ATOM 707 O O . LEU A 1 94 ? 13.590 -5.759 -13.681 1.00 95.00 94 LEU A O 1
ATOM 711 N N . ILE A 1 95 ? 13.962 -6.399 -15.802 1.00 96.31 95 ILE A N 1
ATOM 712 C CA . ILE A 1 95 ? 14.675 -7.635 -15.440 1.00 96.31 95 ILE A CA 1
ATOM 713 C C . ILE A 1 95 ? 16.012 -7.293 -14.777 1.00 96.31 95 ILE A C 1
ATOM 715 O O . ILE A 1 95 ? 16.337 -7.826 -13.718 1.00 96.31 95 ILE A O 1
ATOM 719 N N . VAL A 1 96 ? 16.777 -6.364 -15.356 1.00 94.94 96 VAL A N 1
ATOM 720 C CA . VAL A 1 96 ? 18.028 -5.885 -14.746 1.00 94.94 96 VAL A CA 1
ATOM 721 C C . VAL A 1 96 ? 17.751 -5.257 -13.377 1.00 94.94 96 VAL A C 1
ATOM 723 O O . VAL A 1 96 ? 18.445 -5.560 -12.406 1.00 94.94 96 VAL A O 1
ATOM 726 N N . LEU A 1 97 ? 16.705 -4.434 -13.278 1.00 94.81 97 LEU A N 1
ATOM 727 C CA . LEU A 1 97 ? 16.275 -3.781 -12.046 1.00 94.81 97 LEU A CA 1
ATOM 728 C C . LEU A 1 97 ? 15.984 -4.808 -10.954 1.00 94.81 97 LEU A C 1
ATOM 730 O O . LEU A 1 97 ? 16.452 -4.627 -9.835 1.00 94.81 97 LEU A O 1
ATOM 734 N N . TRP A 1 98 ? 15.276 -5.895 -11.273 1.00 94.88 98 TRP A N 1
ATOM 735 C CA . TRP A 1 98 ? 15.018 -6.984 -10.331 1.00 94.88 98 TRP A CA 1
ATOM 736 C C . TRP A 1 98 ? 16.307 -7.517 -9.700 1.00 94.88 98 TRP A C 1
ATOM 738 O O . TRP A 1 98 ? 16.406 -7.592 -8.475 1.00 94.88 98 TRP A O 1
ATOM 748 N N . PHE A 1 99 ? 17.317 -7.845 -10.510 1.00 92.38 99 PHE A N 1
ATOM 749 C CA . PHE A 1 99 ? 18.576 -8.391 -9.997 1.00 92.38 99 PHE A CA 1
ATOM 750 C C . PHE A 1 99 ? 19.405 -7.355 -9.233 1.00 92.38 99 PHE A C 1
ATOM 752 O O . PHE A 1 99 ? 20.006 -7.702 -8.213 1.00 92.38 99 PHE A O 1
ATOM 759 N N . LEU A 1 100 ? 19.397 -6.087 -9.662 1.00 91.69 100 LEU A N 1
ATOM 760 C CA . LEU A 1 100 ? 20.028 -4.996 -8.915 1.00 91.69 100 LEU A CA 1
ATOM 761 C C . LEU A 1 100 ? 19.365 -4.828 -7.540 1.00 91.69 100 LEU A C 1
ATOM 763 O O . LEU A 1 100 ? 20.059 -4.917 -6.525 1.00 91.69 100 LEU A O 1
ATOM 767 N N . LEU A 1 101 ? 18.031 -4.684 -7.508 1.00 91.19 101 LEU A N 1
ATOM 768 C CA . LEU A 1 101 ? 17.202 -4.636 -6.294 1.00 91.19 101 LEU A CA 1
ATOM 769 C C . LEU A 1 101 ? 17.497 -5.801 -5.363 1.00 91.19 101 LEU A C 1
ATOM 771 O O . LEU A 1 101 ? 17.774 -5.618 -4.177 1.00 91.19 101 LEU A O 1
ATOM 775 N N . ARG A 1 102 ? 17.487 -7.012 -5.909 1.00 89.88 102 ARG A N 1
ATOM 776 C CA . ARG A 1 102 ? 17.726 -8.224 -5.142 1.00 89.88 102 ARG A CA 1
ATOM 777 C C . ARG A 1 102 ? 19.121 -8.256 -4.531 1.00 89.88 102 ARG A C 1
ATOM 779 O O . ARG A 1 102 ? 19.245 -8.606 -3.356 1.00 89.88 102 ARG A O 1
ATOM 786 N N . HIS A 1 103 ? 20.151 -7.882 -5.287 1.00 86.56 103 HIS A N 1
ATOM 787 C CA . HIS A 1 103 ? 21.518 -7.837 -4.784 1.00 86.56 103 HIS A CA 1
ATOM 788 C C . HIS A 1 103 ? 21.643 -6.853 -3.616 1.00 86.56 103 HIS A C 1
ATOM 790 O O . HIS A 1 103 ? 22.007 -7.258 -2.510 1.00 86.56 103 HIS A O 1
ATOM 796 N N . PHE A 1 104 ? 21.272 -5.583 -3.805 1.00 85.19 104 PHE A N 1
ATOM 797 C CA . PHE A 1 104 ? 21.504 -4.591 -2.754 1.00 85.19 104 PHE A CA 1
ATOM 798 C C . PHE A 1 104 ? 20.593 -4.780 -1.536 1.00 85.19 104 PHE A C 1
ATOM 800 O O . PHE A 1 104 ? 21.040 -4.546 -0.418 1.00 85.19 104 PHE A O 1
ATOM 807 N N . LEU A 1 105 ? 19.340 -5.230 -1.697 1.00 88.50 105 LEU A N 1
ATOM 808 C CA . LEU A 1 105 ? 18.448 -5.488 -0.554 1.00 88.50 105 LEU A CA 1
ATOM 809 C C . LEU A 1 105 ? 18.877 -6.722 0.251 1.00 88.50 105 LEU A C 1
ATOM 811 O O . LEU A 1 105 ? 18.451 -6.885 1.399 1.00 88.50 105 LEU A O 1
ATOM 815 N N . THR A 1 106 ? 19.691 -7.596 -0.346 1.00 87.31 106 THR A N 1
ATOM 816 C CA . THR A 1 106 ? 20.338 -8.714 0.349 1.00 87.31 106 THR A CA 1
ATOM 817 C C . THR A 1 106 ? 21.577 -8.239 1.105 1.00 87.31 106 THR A C 1
ATOM 819 O O . THR A 1 106 ? 21.740 -8.595 2.270 1.00 87.31 106 THR A O 1
ATOM 822 N N . GLU A 1 107 ? 22.410 -7.398 0.485 1.00 84.62 107 GLU A N 1
ATOM 823 C CA . GLU A 1 107 ? 23.625 -6.854 1.110 1.00 84.62 107 GLU A CA 1
ATOM 824 C C . GLU A 1 107 ? 23.328 -5.808 2.202 1.00 84.62 107 GLU A C 1
ATOM 826 O O . GLU A 1 107 ? 24.006 -5.771 3.228 1.00 84.62 107 GLU A O 1
ATOM 831 N N . ALA A 1 108 ? 22.287 -4.989 2.032 1.00 87.12 108 ALA A N 1
ATOM 832 C CA . ALA A 1 108 ? 21.862 -3.961 2.983 1.00 87.12 108 ALA A CA 1
ATOM 833 C C . ALA A 1 108 ? 20.355 -4.066 3.304 1.00 87.12 108 ALA A C 1
ATOM 835 O O . ALA A 1 108 ? 19.543 -3.281 2.805 1.00 87.12 108 ALA A O 1
ATOM 836 N N . PRO A 1 109 ? 19.945 -4.999 4.188 1.00 88.31 109 PRO A N 1
ATOM 837 C CA . PRO A 1 109 ? 18.537 -5.206 4.535 1.00 88.31 109 PRO A CA 1
ATOM 838 C C . PRO A 1 109 ? 17.840 -3.988 5.153 1.00 88.31 109 PRO A C 1
ATOM 840 O O . PRO A 1 109 ? 16.618 -3.882 5.057 1.00 88.31 109 PRO A O 1
ATOM 843 N N . CYS A 1 110 ? 18.589 -3.064 5.771 1.00 88.12 110 CYS A N 1
ATOM 844 C CA . CYS A 1 110 ? 18.048 -1.808 6.297 1.00 88.12 110 CYS A CA 1
ATOM 845 C C . CYS A 1 110 ? 17.372 -0.964 5.205 1.00 88.12 110 CYS A C 1
ATOM 847 O O . CYS A 1 110 ? 16.346 -0.336 5.470 1.00 88.12 110 CYS A O 1
ATOM 849 N N . LEU A 1 111 ? 17.869 -1.033 3.963 1.00 89.62 111 LEU A N 1
ATOM 850 C CA . LEU A 1 111 ? 17.304 -0.301 2.833 1.00 89.62 111 LEU A CA 1
ATOM 851 C C . LEU A 1 111 ? 15.890 -0.768 2.482 1.00 89.62 111 LEU A C 1
ATOM 853 O O . LEU A 1 111 ? 15.123 0.015 1.940 1.00 89.62 111 LEU A O 1
ATOM 857 N N . LYS A 1 112 ? 15.473 -1.985 2.860 1.00 90.81 112 LYS A N 1
ATOM 858 C CA . LYS A 1 112 ? 14.082 -2.430 2.653 1.00 90.81 112 LYS A CA 1
ATOM 859 C C . LYS A 1 112 ? 13.090 -1.448 3.275 1.00 90.81 112 LYS A C 1
ATOM 861 O O . LYS A 1 112 ? 12.128 -1.060 2.626 1.00 90.81 112 LYS A O 1
ATOM 866 N N . PHE A 1 113 ? 13.345 -1.011 4.508 1.00 88.50 113 PHE A N 1
ATOM 867 C CA . PHE A 1 113 ? 12.473 -0.053 5.189 1.00 88.50 113 PHE A CA 1
ATOM 868 C C . PHE A 1 113 ? 12.527 1.330 4.542 1.00 88.50 113 PHE A C 1
ATOM 870 O O . PHE A 1 113 ? 11.488 1.969 4.419 1.00 88.50 113 PHE A O 1
ATOM 877 N N . PHE A 1 114 ? 13.705 1.756 4.081 1.00 91.25 114 PHE A N 1
ATOM 878 C CA . PHE A 1 114 ? 13.868 3.009 3.346 1.00 91.25 114 PHE A CA 1
ATOM 879 C C . PHE A 1 114 ? 13.033 3.030 2.056 1.00 91.25 114 PHE A C 1
ATOM 881 O O . PHE A 1 114 ? 12.247 3.950 1.855 1.00 91.25 114 PHE A O 1
ATOM 888 N N . PHE A 1 115 ? 13.125 1.991 1.221 1.00 91.50 115 PHE A N 1
ATOM 889 C CA . PHE A 1 115 ? 12.359 1.901 -0.027 1.00 91.50 115 PHE A CA 1
ATOM 890 C C . PHE A 1 115 ? 10.850 1.844 0.218 1.00 91.50 115 PHE A C 1
ATOM 892 O O . PHE A 1 115 ? 10.096 2.527 -0.470 1.00 91.50 115 PHE A O 1
ATOM 899 N N . LEU A 1 116 ? 10.403 1.065 1.211 1.00 92.69 116 LEU A N 1
ATOM 900 C CA . LEU A 1 116 ? 8.986 1.014 1.579 1.00 92.69 116 LEU A CA 1
ATOM 901 C C . LEU A 1 116 ? 8.495 2.378 2.078 1.00 92.69 116 LEU A C 1
ATOM 903 O O . LEU A 1 116 ? 7.420 2.814 1.682 1.00 92.69 116 LEU A O 1
ATOM 907 N N . PHE A 1 117 ? 9.285 3.071 2.901 1.00 93.06 117 PHE A N 1
ATOM 908 C CA . PHE A 1 117 ? 8.954 4.415 3.369 1.00 93.06 117 PHE A CA 1
ATOM 909 C C . PHE A 1 117 ? 8.832 5.412 2.214 1.00 93.06 117 PHE A C 1
ATOM 911 O O . PHE A 1 117 ? 7.821 6.105 2.123 1.00 93.06 117 PHE A O 1
ATOM 918 N N . MET A 1 118 ? 9.812 5.442 1.307 1.00 94.62 118 MET A N 1
ATOM 919 C CA . MET A 1 118 ? 9.781 6.336 0.147 1.00 94.62 118 MET A CA 1
ATOM 920 C C . MET A 1 118 ? 8.583 6.043 -0.758 1.00 94.62 118 MET A C 1
ATOM 922 O O . MET A 1 118 ? 7.894 6.976 -1.148 1.00 94.62 118 MET A O 1
ATOM 926 N N . LEU A 1 119 ? 8.273 4.767 -1.010 1.00 95.06 119 LEU A N 1
ATOM 927 C CA . LEU A 1 119 ? 7.105 4.356 -1.794 1.00 95.06 119 LEU A CA 1
ATOM 928 C C . LEU A 1 119 ? 5.777 4.825 -1.169 1.00 95.06 119 LEU A C 1
ATOM 930 O O . LEU A 1 119 ? 4.881 5.279 -1.879 1.00 95.06 119 LEU A O 1
ATOM 934 N N . MET A 1 120 ? 5.643 4.731 0.158 1.00 96.44 120 MET A N 1
ATOM 935 C CA . MET A 1 120 ? 4.466 5.247 0.868 1.00 96.44 120 MET A CA 1
ATOM 936 C C . MET A 1 120 ? 4.395 6.777 0.814 1.00 96.44 120 MET A C 1
ATOM 938 O O . MET A 1 120 ? 3.309 7.328 0.646 1.00 96.44 120 MET A O 1
ATOM 942 N N . LEU A 1 121 ? 5.536 7.466 0.930 1.00 96.31 121 LEU A N 1
ATOM 943 C CA . LEU A 1 121 ? 5.609 8.925 0.854 1.00 96.31 121 LEU A CA 1
ATOM 944 C C . LEU A 1 121 ? 5.175 9.429 -0.526 1.00 96.31 121 LEU A C 1
ATOM 946 O O . LEU A 1 121 ? 4.332 10.316 -0.620 1.00 96.31 121 LEU A O 1
ATOM 950 N N . THR A 1 122 ? 5.702 8.841 -1.597 1.00 97.12 122 THR A N 1
ATOM 951 C CA . THR A 1 122 ? 5.323 9.202 -2.967 1.00 97.12 122 THR A CA 1
ATOM 952 C C . THR A 1 122 ? 3.870 8.838 -3.265 1.00 97.12 122 THR A C 1
ATOM 954 O O . THR A 1 122 ? 3.170 9.619 -3.902 1.00 97.12 122 THR A O 1
ATOM 957 N N . GLY A 1 123 ? 3.364 7.716 -2.740 1.00 97.44 123 GLY A N 1
ATOM 958 C CA . GLY A 1 123 ? 1.937 7.382 -2.813 1.00 97.44 123 GLY A CA 1
ATOM 959 C C . GLY A 1 123 ? 1.035 8.378 -2.084 1.00 97.44 123 GLY A C 1
ATOM 960 O O . GLY A 1 123 ? -0.023 8.731 -2.599 1.00 97.44 123 GLY A O 1
ATOM 961 N N . LEU A 1 124 ? 1.459 8.885 -0.922 1.00 97.38 124 LEU A N 1
ATOM 962 C CA . LEU A 1 124 ? 0.741 9.945 -0.213 1.00 97.38 124 LEU A CA 1
ATOM 963 C C . LEU A 1 124 ? 0.714 11.241 -1.032 1.00 97.38 124 LEU A C 1
ATOM 965 O O . LEU A 1 124 ? -0.344 11.857 -1.145 1.00 97.38 124 LEU A O 1
ATOM 969 N N . VAL A 1 125 ? 1.844 11.630 -1.632 1.00 97.69 125 VAL A N 1
ATOM 970 C CA . VAL A 1 125 ? 1.909 12.800 -2.522 1.00 97.69 125 VAL A CA 1
ATOM 971 C C . VAL A 1 125 ? 0.929 12.641 -3.687 1.00 97.69 125 VAL A C 1
ATOM 973 O O . VAL A 1 125 ? 0.127 13.541 -3.915 1.00 97.69 125 VAL A O 1
ATOM 976 N N . GLU A 1 126 ? 0.910 11.490 -4.363 1.00 97.75 126 GLU A N 1
ATOM 977 C CA . GLU A 1 126 ? -0.030 11.202 -5.460 1.00 97.75 126 GLU A CA 1
ATOM 978 C C . GLU A 1 126 ? -1.502 11.193 -5.019 1.00 97.75 126 GLU A C 1
ATOM 980 O O . GLU A 1 126 ? -2.382 11.673 -5.740 1.00 97.75 126 GLU A O 1
ATOM 985 N N . ALA A 1 127 ? -1.795 10.675 -3.825 1.00 97.25 127 ALA A N 1
ATOM 986 C CA . ALA A 1 127 ? -3.144 10.694 -3.270 1.00 97.25 127 ALA A CA 1
ATOM 987 C C . ALA A 1 127 ? -3.609 12.133 -2.996 1.00 97.25 127 ALA A C 1
ATOM 989 O O . ALA A 1 127 ? -4.697 12.524 -3.419 1.00 97.25 127 ALA A O 1
ATOM 990 N N . VAL A 1 128 ? -2.767 12.951 -2.355 1.00 97.44 128 VAL A N 1
ATOM 991 C CA . VAL A 1 128 ? -3.053 14.373 -2.105 1.00 97.44 128 VAL A CA 1
ATOM 992 C C . VAL A 1 128 ? -3.189 15.142 -3.420 1.00 97.44 128 VAL A C 1
ATOM 994 O O . VAL A 1 128 ? -4.091 15.966 -3.562 1.00 97.44 128 VAL A O 1
ATOM 997 N N . TRP A 1 129 ? -2.337 14.857 -4.405 1.00 97.31 129 TRP A N 1
ATOM 998 C CA . TRP A 1 129 ? -2.400 15.475 -5.729 1.00 97.31 129 TRP A CA 1
ATOM 999 C C . TRP A 1 129 ? -3.715 15.156 -6.443 1.00 97.31 129 TRP A C 1
ATOM 1001 O O . TRP A 1 129 ? -4.394 16.056 -6.933 1.00 97.31 129 TRP A O 1
ATOM 1011 N N . GLY A 1 130 ? -4.120 13.886 -6.458 1.00 96.12 130 GLY A N 1
ATOM 1012 C CA . GLY A 1 130 ? -5.393 13.487 -7.052 1.00 96.12 130 GLY A CA 1
ATOM 1013 C C . GLY A 1 130 ? -6.600 14.083 -6.333 1.00 96.12 130 GLY A C 1
ATOM 1014 O O . GLY A 1 130 ? -7.532 14.552 -6.984 1.00 96.12 130 GLY A O 1
ATOM 1015 N N . MET A 1 131 ? -6.564 14.163 -5.000 1.00 96.69 131 MET A N 1
ATOM 1016 C CA . MET A 1 131 ? -7.610 14.838 -4.227 1.00 96.69 131 MET A CA 1
ATOM 1017 C C . MET A 1 131 ? -7.727 16.318 -4.598 1.00 96.69 131 MET A C 1
ATOM 1019 O O . MET A 1 131 ? -8.842 16.815 -4.759 1.00 96.69 131 MET A O 1
ATOM 1023 N N . GLN A 1 132 ? -6.607 17.015 -4.806 1.00 96.81 132 GLN A N 1
ATOM 1024 C CA . GLN A 1 132 ? -6.622 18.396 -5.295 1.00 96.81 132 GLN A CA 1
ATOM 1025 C C . GLN A 1 132 ? -7.243 18.515 -6.693 1.00 96.81 132 GLN A C 1
ATOM 1027 O O . GLN A 1 132 ? -7.987 19.466 -6.940 1.00 96.81 132 GLN A O 1
ATOM 1032 N N . GLN A 1 133 ? -6.999 17.552 -7.588 1.00 96.38 133 GLN A N 1
ATOM 1033 C CA . GLN A 1 133 ? -7.630 17.542 -8.911 1.00 96.38 133 GLN A CA 1
ATOM 1034 C C . GLN A 1 133 ? -9.150 17.335 -8.834 1.00 96.38 133 GLN A C 1
ATOM 1036 O O . GLN A 1 133 ? -9.902 18.029 -9.518 1.00 96.38 133 GLN A O 1
ATOM 1041 N N . LEU A 1 134 ? -9.628 16.453 -7.948 1.00 94.50 134 LEU A N 1
ATOM 1042 C CA . LEU A 1 134 ? -11.067 16.232 -7.739 1.00 94.50 134 LEU A CA 1
ATOM 1043 C C . LEU A 1 134 ? -11.792 17.468 -7.188 1.00 94.50 134 LEU A C 1
ATOM 1045 O O . LEU A 1 134 ? -12.949 17.696 -7.535 1.00 94.50 134 LEU A O 1
ATOM 1049 N N . HIS A 1 135 ? -11.108 18.275 -6.376 1.00 95.06 135 HIS A N 1
ATOM 1050 C CA . HIS A 1 135 ? -11.642 19.525 -5.824 1.00 95.06 135 HIS A CA 1
ATOM 1051 C C . HIS A 1 135 ? -11.438 20.737 -6.751 1.00 95.06 135 HIS A C 1
ATOM 1053 O O . HIS A 1 135 ? -11.829 21.847 -6.403 1.00 95.06 135 HIS A O 1
ATOM 1059 N N . GLY A 1 136 ? -10.845 20.544 -7.934 1.00 93.50 136 GLY A N 1
ATOM 1060 C CA . GLY A 1 136 ? -10.643 21.609 -8.918 1.00 93.50 136 GLY A CA 1
ATOM 1061 C C . GLY A 1 136 ? -9.514 22.588 -8.584 1.00 93.50 136 GLY A C 1
ATOM 1062 O O . GLY A 1 136 ? -9.433 23.643 -9.206 1.00 93.50 136 GLY A O 1
ATOM 1063 N N . HIS A 1 137 ? -8.633 22.259 -7.633 1.00 94.38 137 HIS A N 1
ATOM 1064 C CA . HIS A 1 137 ? -7.466 23.087 -7.302 1.00 94.38 137 HIS A CA 1
ATOM 1065 C C . HIS A 1 137 ? -6.324 22.933 -8.313 1.00 94.38 137 HIS A C 1
ATOM 1067 O O . HIS A 1 137 ? -5.530 23.852 -8.495 1.00 94.38 137 HIS A O 1
ATOM 1073 N N . VAL A 1 138 ? -6.233 21.773 -8.968 1.00 93.00 138 VAL A N 1
ATOM 1074 C CA . VAL A 1 138 ? -5.196 21.451 -9.956 1.00 93.00 138 VAL A CA 1
ATOM 1075 C C . VAL A 1 138 ? -5.854 20.798 -11.169 1.00 93.00 138 VAL A C 1
ATOM 1077 O O . VAL A 1 138 ? -6.784 20.007 -11.025 1.00 93.00 138 VAL A O 1
ATOM 1080 N N . TYR A 1 139 ? -5.380 21.110 -12.373 1.00 91.00 139 TYR A N 1
ATOM 1081 C CA . TYR A 1 139 ? -5.888 20.486 -13.595 1.00 91.00 139 TYR A CA 1
ATOM 1082 C C . TYR A 1 139 ? -5.387 19.044 -13.751 1.00 91.00 139 TYR A C 1
ATOM 1084 O O . TYR A 1 139 ? -4.298 18.682 -13.297 1.00 91.00 139 TYR A O 1
ATOM 1092 N N . SER A 1 140 ? -6.186 18.218 -14.424 1.00 92.12 140 SER A N 1
ATOM 1093 C CA . SER A 1 140 ? -5.752 16.891 -14.855 1.00 92.12 140 SER A CA 1
ATOM 1094 C C . SER A 1 140 ? -4.944 16.965 -16.149 1.00 92.12 140 SER A C 1
ATOM 1096 O O . SER A 1 140 ? -5.145 17.853 -16.976 1.00 92.12 140 SER A O 1
ATOM 1098 N N . HIS A 1 141 ? -4.050 15.996 -16.335 1.00 86.19 141 HIS A N 1
ATOM 1099 C CA . HIS A 1 141 ? -3.266 15.832 -17.557 1.00 86.19 141 HIS A CA 1
ATOM 1100 C C . HIS A 1 141 ? -4.009 15.076 -18.666 1.00 86.19 141 HIS A C 1
ATOM 1102 O O . HIS A 1 141 ? -3.451 14.875 -19.743 1.00 86.19 141 HIS A O 1
ATOM 1108 N N . TYR A 1 142 ? -5.256 14.663 -18.424 1.00 87.31 142 TYR A N 1
ATOM 1109 C CA . TYR A 1 142 ? -6.066 13.926 -19.385 1.00 87.31 142 TYR A CA 1
ATOM 1110 C C . TYR A 1 142 ? -7.393 14.640 -19.653 1.00 87.31 142 TYR A C 1
ATOM 1112 O O . TYR A 1 142 ? -8.007 15.199 -18.749 1.00 87.31 142 TYR A O 1
ATOM 1120 N N . SER A 1 143 ? -7.857 14.616 -20.903 1.00 84.81 143 SER A N 1
ATOM 1121 C CA . SER A 1 143 ? -9.044 15.374 -21.324 1.00 84.81 143 SER A CA 1
ATOM 1122 C C . SER A 1 143 ? -10.361 14.782 -20.818 1.00 84.81 143 SER A C 1
ATOM 1124 O O . SER A 1 143 ? -11.297 15.524 -20.533 1.00 84.81 143 SER A O 1
ATOM 1126 N N . LEU A 1 144 ? -10.446 13.453 -20.699 1.00 88.81 144 LEU A N 1
ATOM 1127 C CA . LEU A 1 144 ? -11.692 12.759 -20.340 1.00 88.81 144 LEU A CA 1
ATOM 1128 C C . LEU A 1 144 ? -11.853 12.519 -18.835 1.00 88.81 144 LEU A C 1
ATOM 1130 O O . LEU A 1 144 ? -12.967 12.303 -18.364 1.00 88.81 144 LEU A O 1
ATOM 1134 N N . PHE A 1 145 ? -10.759 12.532 -18.075 1.00 89.81 145 PHE A N 1
ATOM 1135 C CA . PHE A 1 145 ? -10.755 12.145 -16.667 1.00 89.81 145 PHE A CA 1
ATOM 1136 C C . PHE A 1 145 ? -10.143 13.252 -15.833 1.00 89.81 145 PHE A C 1
ATOM 1138 O O . PHE A 1 145 ? -9.086 13.765 -16.162 1.00 89.81 145 PHE A O 1
ATOM 1145 N N . ARG A 1 146 ? -10.792 13.586 -14.717 1.00 90.19 146 ARG A N 1
ATOM 1146 C CA . ARG A 1 146 ? -10.335 14.643 -13.805 1.00 90.19 146 ARG A CA 1
ATOM 1147 C C . ARG A 1 146 ? -9.260 14.185 -12.820 1.00 90.19 146 ARG A C 1
ATOM 1149 O O . ARG A 1 146 ? -8.852 14.979 -11.991 1.00 90.19 146 ARG A O 1
ATOM 1156 N N . LEU A 1 147 ? -8.839 12.923 -12.864 1.00 93.38 147 LEU A N 1
ATOM 1157 C CA . LEU A 1 147 ? -7.998 12.312 -11.839 1.00 93.38 147 LEU A CA 1
ATOM 1158 C C . LEU A 1 147 ? -6.842 11.553 -12.485 1.00 93.38 147 LEU A C 1
ATOM 1160 O O . LEU A 1 147 ? -7.033 10.477 -13.043 1.00 93.38 147 LEU A O 1
ATOM 1164 N N . THR A 1 148 ? -5.646 12.124 -12.412 1.00 95.25 148 THR A N 1
ATOM 1165 C CA . THR A 1 148 ? -4.421 11.547 -12.988 1.00 95.25 148 THR A CA 1
ATOM 1166 C C . THR A 1 148 ? -3.210 11.663 -12.067 1.00 95.25 148 THR A C 1
ATOM 1168 O O . THR A 1 148 ? -2.155 11.133 -12.404 1.00 95.25 148 THR A O 1
ATOM 1171 N N . GLY A 1 149 ? -3.321 12.378 -10.942 1.00 95.12 149 GLY A N 1
ATOM 1172 C CA . GLY A 1 149 ? -2.161 12.764 -10.143 1.00 95.12 149 GLY A CA 1
ATOM 1173 C C . GLY A 1 149 ? -1.127 13.474 -11.016 1.00 95.12 149 GLY A C 1
ATOM 1174 O O . GLY A 1 149 ? -1.504 14.266 -11.889 1.00 95.12 149 GLY A O 1
ATOM 1175 N N . SER A 1 150 ? 0.149 13.134 -10.837 1.00 95.19 150 SER A N 1
ATOM 1176 C CA . SER A 1 150 ? 1.246 13.623 -11.690 1.00 95.19 150 SER A CA 1
ATOM 1177 C C . SER A 1 150 ? 1.470 12.793 -12.971 1.00 95.19 150 SER A C 1
ATOM 1179 O O . SER A 1 150 ? 2.389 13.056 -13.759 1.00 95.19 150 SER A O 1
ATOM 1181 N N . PHE A 1 151 ? 0.654 11.761 -13.201 1.00 95.38 151 PHE A N 1
ATOM 1182 C CA . PHE A 1 151 ? 0.736 10.924 -14.393 1.00 95.38 151 PHE A CA 1
ATOM 1183 C C . PHE A 1 151 ? -0.020 11.549 -15.564 1.00 95.38 151 PHE A C 1
ATOM 1185 O O . PHE A 1 151 ? -0.918 12.371 -15.403 1.00 95.38 151 PHE A O 1
ATOM 1192 N N . PHE A 1 152 ? 0.312 11.103 -16.775 1.00 92.94 152 PHE A N 1
ATOM 1193 C CA . PHE A 1 152 ? -0.318 11.601 -17.998 1.00 92.94 152 PHE A CA 1
ATOM 1194 C C . PHE A 1 152 ? -1.751 11.083 -18.214 1.00 92.94 152 PHE A C 1
ATOM 1196 O O . PHE A 1 152 ? -2.476 11.622 -19.043 1.00 92.94 152 PHE A O 1
ATOM 1203 N N . ASN A 1 153 ? -2.161 10.014 -17.520 1.00 93.88 153 ASN A N 1
ATOM 1204 C CA . ASN A 1 153 ? -3.489 9.415 -17.663 1.00 93.88 153 ASN A CA 1
ATOM 1205 C C . ASN A 1 153 ? -3.895 8.629 -16.386 1.00 93.88 153 ASN A C 1
ATOM 1207 O O . ASN A 1 153 ? -3.028 8.345 -15.553 1.00 93.88 153 ASN A O 1
ATOM 1211 N N . PRO A 1 154 ? -5.186 8.283 -16.199 1.00 94.94 154 PRO A N 1
ATOM 1212 C CA . PRO A 1 154 ? -5.686 7.686 -14.953 1.00 94.94 154 PRO A CA 1
ATOM 1213 C C . PRO A 1 154 ? -5.243 6.233 -14.722 1.00 94.94 154 PRO A C 1
ATOM 1215 O O . PRO A 1 154 ? -5.229 5.774 -13.580 1.00 94.94 154 PRO A O 1
ATOM 1218 N N . GLY A 1 155 ? -4.879 5.495 -15.773 1.00 94.81 155 GLY A N 1
ATOM 1219 C CA . GLY A 1 155 ? -4.459 4.093 -15.696 1.00 94.81 155 GLY A CA 1
ATOM 1220 C C . GLY A 1 155 ? -3.221 3.869 -14.816 1.00 94.81 155 GLY A C 1
ATOM 1221 O O . GLY A 1 155 ? -3.332 3.201 -13.791 1.00 94.81 155 GLY A O 1
ATOM 1222 N N . PRO A 1 156 ? -2.044 4.438 -15.142 1.00 94.19 156 PRO A N 1
ATOM 1223 C CA . PRO A 1 156 ? -0.848 4.288 -14.321 1.00 94.19 156 PRO A CA 1
ATOM 1224 C C . PRO A 1 156 ? -0.998 4.963 -12.954 1.00 94.19 156 PRO A C 1
ATOM 1226 O O . PRO A 1 156 ? -0.464 4.444 -11.981 1.00 94.19 156 PRO A O 1
ATOM 1229 N N . TYR A 1 157 ? -1.765 6.054 -12.852 1.00 96.38 157 TYR A N 1
ATOM 1230 C CA . TYR A 1 157 ? -2.071 6.694 -11.570 1.00 96.38 157 TYR A CA 1
ATOM 1231 C C . TYR A 1 157 ? -2.804 5.749 -10.609 1.00 96.38 157 TYR A C 1
ATOM 1233 O O . TYR A 1 157 ? -2.348 5.495 -9.494 1.00 96.38 157 TYR A O 1
ATOM 1241 N N . SER A 1 158 ? -3.927 5.185 -11.061 1.00 95.50 158 SER A N 1
ATOM 1242 C CA . SER A 1 158 ? -4.718 4.245 -10.262 1.00 95.50 158 SER A CA 1
ATOM 1243 C C . SER A 1 158 ? -3.951 2.954 -9.984 1.00 95.50 158 SER A C 1
ATOM 1245 O O . SER A 1 158 ? -3.951 2.485 -8.847 1.00 95.50 158 SER A O 1
ATOM 1247 N N . GLY A 1 159 ? -3.226 2.427 -10.976 1.00 96.12 159 GLY A N 1
ATOM 1248 C CA . GLY A 1 159 ? -2.350 1.269 -10.806 1.00 96.12 159 GLY A CA 1
ATOM 1249 C C . GLY A 1 159 ? -1.262 1.501 -9.754 1.00 96.12 159 GLY A C 1
ATOM 1250 O O . GLY A 1 159 ? -1.014 0.629 -8.924 1.00 96.12 159 GLY A O 1
ATOM 1251 N N . TYR A 1 160 ? -0.659 2.693 -9.727 1.00 96.56 160 TYR A N 1
ATOM 1252 C CA . TYR A 1 160 ? 0.340 3.055 -8.728 1.00 96.56 160 TYR A CA 1
ATOM 1253 C C . TYR A 1 160 ? -0.249 3.059 -7.313 1.00 96.56 160 TYR A C 1
ATOM 1255 O O . TYR A 1 160 ?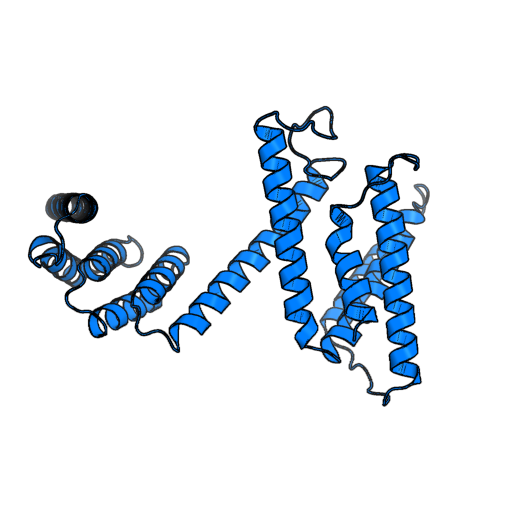 0.256 2.356 -6.437 1.00 96.56 160 TYR A O 1
ATOM 1263 N N . LEU A 1 161 ? -1.361 3.768 -7.089 1.00 97.06 161 LEU A N 1
ATOM 1264 C CA . LEU A 1 161 ? -2.014 3.799 -5.774 1.00 97.06 161 LEU A CA 1
ATOM 1265 C C . LEU A 1 161 ? -2.507 2.416 -5.322 1.00 97.06 161 LEU A C 1
ATOM 1267 O O . LEU A 1 161 ? -2.381 2.083 -4.142 1.00 97.06 161 LEU A O 1
ATOM 1271 N N . ALA A 1 162 ? -3.007 1.594 -6.249 1.00 96.88 162 ALA A N 1
ATOM 1272 C CA . ALA A 1 162 ? -3.448 0.231 -5.962 1.00 96.88 162 ALA A CA 1
ATOM 1273 C C . ALA A 1 162 ? -2.305 -0.668 -5.458 1.00 96.88 162 ALA A C 1
ATOM 1275 O O . ALA A 1 162 ? -2.539 -1.532 -4.617 1.00 96.88 162 ALA A O 1
ATOM 1276 N N . VAL A 1 163 ? -1.069 -0.448 -5.921 1.00 94.94 163 VAL A N 1
ATOM 1277 C CA . VAL A 1 163 ? 0.121 -1.173 -5.440 1.00 94.94 163 VAL A CA 1
ATOM 1278 C C . VAL A 1 163 ? 0.633 -0.613 -4.110 1.00 94.94 163 VAL A C 1
ATOM 1280 O O . VAL A 1 163 ? 1.067 -1.380 -3.248 1.00 94.94 163 VAL A O 1
ATOM 1283 N N . VAL A 1 164 ? 0.577 0.708 -3.906 1.00 96.75 164 VAL A N 1
ATOM 1284 C CA . VAL A 1 164 ? 1.065 1.338 -2.665 1.00 96.75 164 VAL A CA 1
ATOM 1285 C C . VAL A 1 164 ? 0.149 1.043 -1.473 1.00 96.75 164 VAL A C 1
ATOM 1287 O O . VAL A 1 164 ? 0.635 0.831 -0.361 1.00 96.75 164 VAL A O 1
ATOM 1290 N N . LEU A 1 165 ? -1.169 0.973 -1.678 1.00 94.94 165 LEU A N 1
ATOM 1291 C CA . LEU A 1 165 ? -2.134 0.781 -0.591 1.00 94.94 165 LEU A CA 1
ATOM 1292 C C . LEU A 1 165 ? -1.878 -0.496 0.244 1.00 94.94 165 LEU A C 1
ATOM 1294 O O . LEU A 1 165 ? -1.783 -0.375 1.470 1.00 94.94 165 LEU A O 1
ATOM 1298 N N . PRO A 1 166 ? -1.691 -1.698 -0.342 1.00 94.19 166 PRO A N 1
ATOM 1299 C CA . PRO A 1 166 ? -1.329 -2.894 0.418 1.00 94.19 166 PRO A CA 1
ATOM 1300 C C . PRO A 1 166 ? -0.039 -2.739 1.231 1.00 94.19 166 PRO A C 1
ATOM 1302 O O . PRO A 1 166 ? 0.047 -3.254 2.345 1.00 94.19 166 PRO A O 1
ATOM 1305 N N . VAL A 1 167 ? 0.952 -2.001 0.716 1.00 93.81 167 VAL A N 1
ATOM 1306 C CA . VAL A 1 167 ? 2.209 -1.725 1.431 1.00 93.81 167 VAL A CA 1
ATOM 1307 C C . VAL A 1 167 ? 1.960 -0.850 2.661 1.00 93.81 167 VAL A C 1
ATOM 1309 O O . VAL A 1 167 ? 2.472 -1.156 3.744 1.00 93.81 167 VAL A O 1
ATOM 1312 N N . CYS A 1 168 ? 1.139 0.196 2.525 1.00 94.75 168 CYS A N 1
ATOM 1313 C CA . CYS A 1 168 ? 0.720 1.045 3.641 1.00 94.75 168 CYS A CA 1
ATOM 1314 C C . CYS A 1 168 ? -0.020 0.236 4.714 1.00 94.75 168 CYS A C 1
ATOM 1316 O O . CYS A 1 168 ? 0.324 0.314 5.894 1.00 94.75 168 CYS A O 1
ATOM 1318 N N . LEU A 1 169 ? -0.999 -0.579 4.306 1.00 90.44 169 LEU A N 1
ATOM 1319 C CA . LEU A 1 169 ? -1.797 -1.407 5.215 1.00 90.44 169 LEU A CA 1
ATOM 1320 C C . LEU A 1 169 ? -0.932 -2.433 5.952 1.00 90.44 169 LEU A C 1
ATOM 1322 O O . LEU A 1 169 ? -1.000 -2.539 7.179 1.00 90.44 169 LEU A O 1
ATOM 1326 N N . TRP A 1 170 ? -0.063 -3.142 5.227 1.00 90.94 170 TRP A N 1
ATOM 1327 C CA . TRP A 1 170 ? 0.881 -4.083 5.826 1.00 90.94 170 TRP A CA 1
ATOM 1328 C C . TRP A 1 170 ? 1.789 -3.392 6.846 1.00 90.94 170 TRP A C 1
ATOM 1330 O O . TRP A 1 170 ? 1.976 -3.893 7.957 1.00 90.94 170 TRP A O 1
ATOM 1340 N N . THR A 1 171 ? 2.323 -2.216 6.503 1.00 91.81 171 THR A N 1
ATOM 1341 C CA . THR A 1 171 ? 3.205 -1.461 7.399 1.00 91.81 171 THR A CA 1
ATOM 1342 C C . THR A 1 171 ? 2.463 -1.008 8.654 1.00 91.81 171 THR A C 1
ATOM 1344 O O . THR A 1 171 ? 2.977 -1.201 9.756 1.00 91.81 171 THR A O 1
ATOM 1347 N N . ALA A 1 172 ? 1.240 -0.490 8.517 1.00 89.12 172 ALA A N 1
ATOM 1348 C CA . ALA A 1 172 ? 0.409 -0.074 9.644 1.00 89.12 172 ALA A CA 1
ATOM 1349 C C . ALA A 1 172 ? 0.154 -1.234 10.620 1.00 89.12 172 ALA A C 1
ATOM 1351 O O . ALA A 1 172 ? 0.399 -1.093 11.819 1.00 89.12 172 ALA A O 1
ATOM 1352 N N . ILE A 1 173 ? -0.238 -2.409 10.113 1.00 87.50 173 ILE A N 1
ATOM 1353 C CA . ILE A 1 173 ? -0.450 -3.610 10.939 1.00 87.50 173 ILE A CA 1
ATOM 1354 C C . ILE A 1 173 ? 0.844 -4.009 11.660 1.00 87.50 173 ILE A C 1
ATOM 1356 O O . ILE A 1 173 ? 0.841 -4.268 12.863 1.00 87.50 173 ILE A O 1
ATOM 1360 N N . ARG A 1 174 ? 1.982 -4.023 10.954 1.00 89.25 174 ARG A N 1
ATOM 1361 C CA . ARG A 1 174 ? 3.279 -4.411 11.535 1.00 89.25 174 ARG A CA 1
ATOM 1362 C C . ARG A 1 174 ? 3.752 -3.439 12.610 1.00 89.25 174 ARG A C 1
ATOM 1364 O O . ARG A 1 174 ? 4.346 -3.880 13.595 1.00 89.25 174 ARG A O 1
ATOM 1371 N N . VAL A 1 175 ? 3.515 -2.142 12.427 1.00 89.19 175 VAL A N 1
ATOM 1372 C CA . VAL A 1 175 ? 3.845 -1.113 13.418 1.00 89.19 175 VAL A CA 1
ATOM 1373 C C . VAL A 1 175 ? 2.952 -1.254 14.647 1.00 89.19 175 VAL A C 1
ATOM 1375 O O . VAL A 1 175 ? 3.485 -1.266 15.753 1.00 89.19 175 VAL A O 1
ATOM 1378 N N . LEU A 1 176 ? 1.641 -1.460 14.476 1.00 89.12 176 LEU A N 1
ATOM 1379 C CA . LEU A 1 176 ? 0.714 -1.692 15.591 1.00 89.12 176 LEU A CA 1
ATOM 1380 C C . LEU A 1 176 ? 1.103 -2.930 16.411 1.00 89.12 176 LEU A C 1
ATOM 1382 O O . LEU A 1 176 ? 1.226 -2.844 17.630 1.00 89.12 176 LEU A O 1
ATOM 1386 N N . GLU A 1 177 ? 1.390 -4.059 15.758 1.00 88.25 177 GLU A N 1
ATOM 1387 C CA . GLU A 1 177 ? 1.810 -5.295 16.440 1.00 88.25 177 GLU A CA 1
ATOM 1388 C C . GLU A 1 177 ? 3.138 -5.130 17.197 1.00 88.25 177 GLU A C 1
ATOM 1390 O O . GLU A 1 177 ? 3.332 -5.699 18.274 1.00 88.25 177 GLU A O 1
ATOM 1395 N N . ARG A 1 178 ? 4.073 -4.333 16.661 1.00 89.50 178 ARG A N 1
ATOM 1396 C CA . ARG A 1 178 ? 5.330 -4.013 17.354 1.00 89.50 178 ARG A CA 1
ATOM 1397 C C . ARG A 1 178 ? 5.111 -3.067 18.529 1.00 89.50 178 ARG A C 1
ATOM 1399 O O . ARG A 1 178 ? 5.717 -3.289 19.572 1.00 89.50 178 ARG A O 1
ATOM 1406 N N . ALA A 1 179 ? 4.257 -2.058 18.369 1.00 89.00 179 ALA A N 1
ATOM 1407 C CA . ALA A 1 179 ? 3.935 -1.078 19.402 1.00 89.00 179 ALA A CA 1
ATOM 1408 C C . ALA A 1 179 ? 3.128 -1.690 20.559 1.00 89.00 179 ALA A C 1
ATOM 1410 O O . ALA A 1 179 ? 3.301 -1.276 21.700 1.00 89.00 179 ALA A O 1
ATOM 1411 N N . LYS A 1 180 ? 2.323 -2.730 20.294 1.00 90.75 180 LYS A N 1
ATOM 1412 C CA . LYS A 1 180 ? 1.594 -3.492 21.321 1.00 90.75 180 LYS A CA 1
ATOM 1413 C C . LYS A 1 180 ? 2.520 -4.081 22.390 1.00 90.75 180 LYS A C 1
ATOM 1415 O O . LYS A 1 180 ? 2.144 -4.121 23.550 1.00 90.75 180 LYS A O 1
ATOM 1420 N N . ARG A 1 181 ? 3.724 -4.540 22.018 1.00 84.25 181 ARG A N 1
ATOM 1421 C CA . ARG A 1 181 ? 4.636 -5.252 22.937 1.00 84.25 181 ARG A CA 1
ATOM 1422 C C . ARG A 1 181 ? 5.129 -4.398 24.115 1.00 84.25 181 ARG A C 1
ATOM 1424 O O . ARG A 1 181 ? 5.036 -4.882 25.236 1.00 84.25 181 ARG A O 1
ATOM 1431 N N . PRO A 1 182 ? 5.676 -3.184 23.902 1.00 87.19 182 PRO A N 1
ATOM 1432 C CA . PRO A 1 182 ? 6.098 -2.324 25.006 1.00 87.19 182 PRO A CA 1
ATOM 1433 C C . PRO A 1 182 ? 4.959 -1.479 25.598 1.00 87.19 182 PRO A C 1
ATOM 1435 O O . PRO A 1 182 ? 5.165 -0.845 26.628 1.00 87.19 182 PRO A O 1
ATOM 1438 N N . SER A 1 183 ? 3.795 -1.400 24.945 1.00 83.81 183 SER A N 1
ATOM 1439 C CA . SER A 1 183 ? 2.733 -0.478 25.353 1.00 83.81 183 SER A CA 1
ATOM 1440 C C . SER A 1 183 ? 1.837 -1.062 26.444 1.00 83.81 183 SER A C 1
ATOM 1442 O O . SER A 1 183 ? 1.262 -2.135 26.281 1.00 83.81 183 SER A O 1
ATOM 1444 N N . GLY A 1 184 ? 1.655 -0.298 27.524 1.00 83.75 184 GLY A N 1
ATOM 1445 C CA . GLY A 1 184 ? 0.591 -0.513 28.510 1.00 83.75 184 GLY A CA 1
ATOM 1446 C C . GLY A 1 184 ? -0.731 0.178 28.153 1.00 83.75 184 GLY A C 1
ATOM 1447 O O . GLY A 1 184 ? -1.683 0.086 28.920 1.00 83.75 184 GLY A O 1
ATOM 1448 N N . ASP A 1 185 ? -0.810 0.890 27.022 1.00 89.00 185 ASP A N 1
ATOM 1449 C CA . ASP A 1 185 ? -2.048 1.531 26.569 1.00 89.00 185 ASP A CA 1
ATOM 1450 C C . ASP A 1 185 ? -2.956 0.507 25.857 1.00 89.00 185 ASP A C 1
ATOM 1452 O O . ASP A 1 185 ? -2.587 -0.006 24.789 1.00 89.00 185 ASP A O 1
ATOM 1456 N N . PRO A 1 186 ? -4.164 0.223 26.386 1.00 92.38 186 PRO A N 1
ATOM 1457 C CA . PRO A 1 186 ? -5.091 -0.717 25.767 1.00 92.38 186 PRO A CA 1
ATOM 1458 C C . PRO A 1 186 ? -5.638 -0.235 24.410 1.00 92.38 186 PRO A C 1
ATOM 1460 O O . PRO A 1 186 ? -6.186 -1.044 23.661 1.00 92.38 186 PRO A O 1
ATOM 1463 N N . MET A 1 187 ? -5.462 1.042 24.036 1.00 91.81 187 MET A N 1
ATOM 1464 C CA . MET A 1 187 ? -5.921 1.579 22.749 1.00 91.81 187 MET A CA 1
ATOM 1465 C C . MET A 1 187 ? -5.350 0.822 21.546 1.00 91.81 187 MET A C 1
ATOM 1467 O O . MET A 1 187 ? -6.076 0.530 20.594 1.00 91.81 187 MET A O 1
ATOM 1471 N N . ILE A 1 188 ? -4.072 0.435 21.604 1.00 92.62 188 ILE A N 1
ATOM 1472 C CA . ILE A 1 188 ? -3.424 -0.316 20.518 1.00 92.62 188 ILE A CA 1
ATOM 1473 C C . ILE A 1 188 ? -4.111 -1.672 20.319 1.00 92.62 188 ILE A C 1
ATOM 1475 O O . ILE A 1 188 ? -4.318 -2.107 19.185 1.00 92.62 188 ILE A O 1
ATOM 1479 N N . ARG A 1 189 ? -4.531 -2.317 21.413 1.00 94.44 189 ARG A N 1
ATOM 1480 C CA . ARG A 1 189 ? -5.261 -3.589 21.367 1.00 94.44 189 ARG A CA 1
ATOM 1481 C C . ARG A 1 189 ? -6.652 -3.419 20.776 1.00 94.44 189 ARG A C 1
ATOM 1483 O O . ARG A 1 189 ? -7.050 -4.243 19.963 1.00 94.44 189 ARG A O 1
ATOM 1490 N N . TYR A 1 190 ? -7.352 -2.321 21.080 1.00 94.75 190 TYR A N 1
ATOM 1491 C CA . TYR A 1 190 ? -8.634 -2.013 20.434 1.00 94.75 190 TYR A CA 1
ATOM 1492 C C . TYR A 1 190 ? -8.479 -1.860 18.918 1.00 94.75 190 TYR A C 1
ATOM 1494 O O . TYR A 1 190 ? -9.298 -2.372 18.158 1.00 94.75 190 TYR A O 1
ATOM 1502 N N . MET A 1 191 ? -7.423 -1.173 18.470 1.00 93.75 191 MET A N 1
ATOM 1503 C CA . MET A 1 191 ? -7.140 -1.000 17.042 1.00 93.75 191 MET A CA 1
ATOM 1504 C C . MET A 1 191 ? -6.848 -2.340 16.359 1.00 93.75 191 MET A C 1
ATOM 1506 O O . MET A 1 191 ? -7.410 -2.619 15.301 1.00 93.75 191 MET A O 1
ATOM 1510 N N . ILE A 1 192 ? -6.012 -3.189 16.969 1.00 93.25 192 ILE A N 1
ATOM 1511 C CA . ILE A 1 192 ? -5.712 -4.526 16.439 1.00 93.25 192 ILE A CA 1
ATOM 1512 C C . ILE A 1 192 ? -6.977 -5.389 16.418 1.00 93.25 192 ILE A C 1
ATOM 1514 O O . ILE A 1 192 ? -7.255 -6.002 15.392 1.00 93.25 192 ILE A O 1
ATOM 1518 N N . ALA A 1 193 ? -7.781 -5.382 17.483 1.00 95.25 193 ALA A N 1
ATOM 1519 C CA . ALA A 1 193 ? -9.027 -6.136 17.550 1.00 95.25 193 ALA A CA 1
ATOM 1520 C C . ALA A 1 193 ? -10.016 -5.733 16.450 1.00 95.25 193 ALA A C 1
ATOM 1522 O O . ALA A 1 193 ? -10.527 -6.599 15.748 1.00 95.25 193 ALA A O 1
ATOM 1523 N N . LYS A 1 194 ? -10.232 -4.427 16.235 1.00 94.62 194 LYS A N 1
ATOM 1524 C CA . LYS A 1 194 ? -11.100 -3.935 15.153 1.00 94.62 194 LYS A CA 1
ATOM 1525 C C . LYS A 1 194 ? -10.593 -4.348 13.771 1.00 94.62 194 LYS A C 1
ATOM 1527 O O . LYS A 1 194 ? -11.392 -4.729 12.923 1.00 94.62 194 LYS A O 1
ATOM 1532 N N . ASN A 1 195 ? -9.277 -4.303 13.551 1.00 92.50 195 ASN A N 1
ATOM 1533 C CA . ASN A 1 195 ? -8.685 -4.763 12.294 1.00 92.50 195 ASN A CA 1
ATOM 1534 C C . ASN A 1 195 ? -8.876 -6.275 12.101 1.00 92.50 195 ASN A C 1
ATOM 1536 O O . ASN A 1 195 ? -9.210 -6.706 11.006 1.00 92.50 195 ASN A O 1
ATOM 1540 N N . ARG A 1 196 ? -8.699 -7.078 13.158 1.00 92.94 196 ARG A N 1
ATOM 1541 C CA . ARG A 1 196 ? -8.927 -8.533 13.130 1.00 92.94 196 ARG A CA 1
ATOM 1542 C C . ARG A 1 196 ? -10.391 -8.874 12.872 1.00 92.94 196 ARG A C 1
ATOM 1544 O O . ARG A 1 196 ? -10.662 -9.705 12.018 1.00 92.94 196 ARG A O 1
ATOM 1551 N N . GLN A 1 197 ? -11.319 -8.183 13.530 1.00 95.06 197 GLN A N 1
ATOM 1552 C CA . GLN A 1 197 ? -12.756 -8.319 13.289 1.00 95.06 197 GLN A CA 1
ATOM 1553 C C . GLN A 1 197 ? -13.109 -8.024 11.825 1.00 95.06 197 GLN A C 1
ATOM 1555 O O . GLN A 1 197 ? -13.802 -8.817 11.202 1.00 95.06 197 GLN A O 1
ATOM 1560 N N . ALA A 1 198 ? -12.572 -6.944 11.244 1.00 92.25 198 ALA A N 1
ATOM 1561 C CA . ALA A 1 198 ? -12.794 -6.604 9.835 1.00 92.25 198 ALA A CA 1
ATOM 1562 C C . ALA A 1 198 ? -12.207 -7.632 8.845 1.00 92.25 198 ALA A C 1
ATOM 1564 O O . ALA A 1 198 ? -12.648 -7.697 7.702 1.00 92.25 198 ALA A O 1
ATOM 1565 N N . LEU A 1 199 ? -11.214 -8.420 9.271 1.00 91.06 199 LEU A N 1
ATOM 1566 C CA . LEU A 1 199 ? -10.632 -9.520 8.496 1.00 91.06 199 LEU A CA 1
ATOM 1567 C C . LEU A 1 199 ? -11.352 -10.865 8.713 1.00 91.06 199 LEU A C 1
ATOM 1569 O O . LEU A 1 199 ? -10.972 -11.844 8.079 1.00 91.06 199 LEU A O 1
ATOM 1573 N N . GLY A 1 200 ? -12.345 -10.936 9.609 1.00 94.75 200 GLY A N 1
ATOM 1574 C CA . GLY A 1 200 ? -13.002 -12.188 10.008 1.00 94.75 200 GLY A CA 1
ATOM 1575 C C . GLY A 1 200 ? -12.221 -13.017 11.042 1.00 94.75 200 GLY A C 1
ATOM 1576 O O . GLY A 1 200 ? -12.643 -14.106 11.425 1.00 94.75 200 GLY A O 1
ATOM 1577 N N . ASP A 1 201 ? -11.101 -12.505 11.564 1.00 96.25 201 ASP A N 1
ATOM 1578 C CA . ASP A 1 201 ? -10.278 -13.156 12.596 1.00 96.25 201 ASP A CA 1
ATOM 1579 C C . ASP A 1 201 ? -10.894 -12.971 14.004 1.00 96.25 201 ASP A C 1
ATOM 1581 O O . ASP A 1 201 ? -10.248 -12.491 14.944 1.00 96.25 201 ASP A O 1
ATOM 1585 N N . TYR A 1 202 ? -12.165 -13.334 14.180 1.00 97.50 202 TYR A N 1
ATOM 1586 C CA . TYR A 1 202 ? -12.951 -12.975 15.366 1.00 97.50 202 TYR A CA 1
ATOM 1587 C C . TYR A 1 202 ? -12.363 -13.482 16.694 1.00 97.50 202 TYR A C 1
ATOM 1589 O O . TYR A 1 202 ? -12.368 -12.769 17.696 1.00 97.50 202 TYR A O 1
ATOM 1597 N N . ARG A 1 203 ? -11.764 -14.680 16.704 1.00 97.31 203 ARG A N 1
ATOM 1598 C CA . ARG A 1 203 ? -11.107 -15.247 17.901 1.00 97.31 203 ARG A CA 1
ATOM 1599 C C . ARG A 1 203 ? -9.839 -14.495 18.315 1.00 97.31 203 ARG A C 1
ATOM 1601 O O . ARG A 1 203 ? -9.487 -14.472 19.492 1.00 97.31 203 ARG A O 1
ATOM 1608 N N . GLU A 1 204 ? -9.093 -13.938 17.361 1.00 96.62 204 GLU A N 1
ATOM 1609 C CA . GLU A 1 204 ? -7.952 -13.063 17.677 1.00 96.62 204 GLU A CA 1
ATOM 1610 C C . GLU A 1 204 ? -8.456 -11.712 18.191 1.00 96.62 204 GLU A C 1
ATOM 1612 O O . GLU A 1 204 ? -7.939 -11.206 19.185 1.00 96.62 204 GLU A O 1
ATOM 1617 N N . ALA A 1 205 ? -9.515 -11.165 17.580 1.00 97.38 205 ALA A N 1
ATOM 1618 C CA . ALA A 1 205 ? -10.140 -9.930 18.045 1.00 97.38 205 ALA A CA 1
ATOM 1619 C C . ALA A 1 205 ? -10.637 -10.039 19.499 1.00 97.38 205 ALA A C 1
ATOM 1621 O O . ALA A 1 205 ? -10.347 -9.161 20.312 1.00 97.38 205 ALA A O 1
ATOM 1622 N N . GLU A 1 206 ? -11.315 -11.138 19.846 1.00 98.25 206 GLU A N 1
ATOM 1623 C CA . GLU A 1 206 ? -11.780 -11.425 21.208 1.00 98.25 206 GLU A CA 1
ATOM 1624 C C . GLU A 1 206 ? -10.612 -11.437 22.204 1.00 98.25 206 GLU A C 1
ATOM 1626 O O . GLU A 1 206 ? -10.659 -10.748 23.223 1.00 98.25 206 GLU A O 1
ATOM 1631 N N . ARG A 1 207 ? -9.526 -12.160 21.891 1.00 97.25 207 ARG A N 1
ATOM 1632 C CA . ARG A 1 207 ? -8.339 -12.242 22.759 1.00 97.25 207 ARG A CA 1
ATOM 1633 C C . ARG A 1 207 ? -7.706 -10.881 23.022 1.00 97.25 207 ARG A C 1
ATOM 1635 O O . ARG A 1 207 ? -7.326 -10.598 24.156 1.00 97.25 207 ARG A O 1
ATOM 1642 N N . GLU A 1 208 ? -7.600 -10.034 22.003 1.00 96.31 208 GLU A N 1
ATOM 1643 C CA . GLU A 1 208 ? -7.047 -8.687 22.157 1.00 96.31 208 GLU A CA 1
ATOM 1644 C C . GLU A 1 208 ? -7.923 -7.798 23.046 1.00 96.31 208 GLU A C 1
ATOM 1646 O O . GLU A 1 208 ? -7.398 -7.059 23.883 1.00 96.31 208 GLU A O 1
ATOM 1651 N N . LEU A 1 209 ? -9.249 -7.892 22.913 1.00 97.62 209 LEU A N 1
ATOM 1652 C CA . LEU A 1 209 ? -10.187 -7.136 23.745 1.00 97.62 209 LEU A CA 1
ATOM 1653 C C . LEU A 1 209 ? -10.198 -7.620 25.197 1.00 97.62 209 LEU A C 1
ATOM 1655 O O . LEU A 1 209 ? -10.202 -6.789 26.104 1.00 97.62 209 LEU A O 1
ATOM 1659 N N . LEU A 1 210 ? -10.142 -8.933 25.428 1.00 97.12 210 LEU A N 1
ATOM 1660 C CA . LEU A 1 210 ? -10.042 -9.500 26.775 1.00 97.12 210 LEU A CA 1
ATOM 1661 C C . LEU A 1 210 ? -8.735 -9.080 27.463 1.00 97.12 210 LEU A C 1
ATOM 1663 O O . LEU A 1 210 ? -8.774 -8.593 28.589 1.00 97.12 210 LEU A O 1
ATOM 1667 N N . GLN A 1 211 ? -7.594 -9.134 26.766 1.00 94.94 211 GLN A N 1
ATOM 1668 C CA . GLN A 1 211 ? -6.325 -8.625 27.310 1.00 94.94 211 GLN A CA 1
ATOM 1669 C C . GLN A 1 211 ? -6.373 -7.115 27.584 1.00 94.94 211 GLN A C 1
ATOM 1671 O O . GLN A 1 211 ? -5.741 -6.623 28.515 1.00 94.94 211 GLN A O 1
ATOM 1676 N N . ALA A 1 212 ? -7.122 -6.347 26.791 1.00 95.06 212 ALA A N 1
ATOM 1677 C CA . ALA A 1 212 ? -7.300 -4.923 27.044 1.00 95.06 212 ALA A CA 1
ATOM 1678 C C . ALA A 1 212 ? -8.150 -4.643 28.302 1.00 95.06 212 ALA A C 1
ATOM 1680 O O . ALA A 1 212 ? -7.889 -3.662 29.001 1.00 95.06 212 ALA A O 1
ATOM 1681 N N . ILE A 1 213 ? -9.116 -5.515 28.616 1.00 95.19 213 ILE A N 1
ATOM 1682 C CA . ILE A 1 213 ? -9.883 -5.483 29.872 1.00 95.19 213 ILE A CA 1
ATOM 1683 C C . ILE A 1 213 ? -8.987 -5.815 31.064 1.00 95.19 213 ILE A C 1
ATOM 1685 O O . ILE A 1 213 ? -9.080 -5.141 32.082 1.00 95.19 213 ILE A O 1
ATOM 1689 N N . GLU A 1 214 ? -8.091 -6.796 30.937 1.00 94.19 214 GLU A N 1
ATOM 1690 C CA . GLU A 1 214 ? -7.124 -7.121 31.997 1.00 94.19 214 GLU A CA 1
ATOM 1691 C C . GLU A 1 214 ? -6.204 -5.934 32.323 1.00 94.19 214 GLU A C 1
ATOM 1693 O O . GLU A 1 214 ? -5.867 -5.711 33.484 1.00 94.19 214 GLU A O 1
ATOM 1698 N N . ILE A 1 215 ? -5.832 -5.138 31.313 1.00 92.25 215 ILE A N 1
ATOM 1699 C CA . ILE A 1 215 ? -5.010 -3.932 31.492 1.00 92.25 215 ILE A CA 1
ATOM 1700 C C . ILE A 1 215 ? -5.799 -2.803 32.167 1.00 92.25 215 ILE A C 1
ATOM 1702 O O . ILE A 1 215 ? -5.268 -2.121 33.045 1.00 92.25 215 ILE A O 1
ATOM 1706 N N . LEU A 1 216 ? -7.039 -2.553 31.734 1.00 91.62 216 LEU A N 1
ATOM 1707 C CA . LEU A 1 216 ? -7.848 -1.444 32.243 1.00 91.62 216 LEU A CA 1
ATOM 1708 C C . LEU A 1 216 ? -9.329 -1.842 32.371 1.00 91.62 216 LEU A C 1
ATOM 1710 O O . LEU A 1 216 ? -10.150 -1.438 31.539 1.00 91.62 216 LEU A O 1
ATOM 1714 N N . PRO A 1 217 ? -9.702 -2.570 33.440 1.00 91.00 217 PRO A N 1
ATOM 1715 C CA . PRO A 1 217 ? -11.043 -3.140 33.580 1.00 91.00 217 PRO A CA 1
ATOM 1716 C C . PRO A 1 217 ? -12.124 -2.071 33.755 1.00 91.00 217 PRO A C 1
ATOM 1718 O O . PRO A 1 217 ? -13.292 -2.305 33.465 1.00 91.00 217 PRO A O 1
ATOM 1721 N N . GLU A 1 218 ? -11.766 -0.863 34.195 1.00 90.31 218 GLU A N 1
ATOM 1722 C CA . GLU A 1 218 ? -12.708 0.256 34.336 1.00 90.31 218 GLU A CA 1
ATOM 1723 C C . GLU A 1 218 ? -13.081 0.930 33.015 1.00 90.31 218 GLU A C 1
ATOM 1725 O O . GLU A 1 218 ? -13.997 1.753 32.963 1.00 90.31 218 GLU A O 1
ATOM 1730 N N . ARG A 1 219 ? -12.403 0.600 31.912 1.00 90.69 219 ARG A N 1
ATOM 1731 C CA . ARG A 1 219 ? -12.719 1.201 30.619 1.00 90.69 219 ARG A CA 1
ATOM 1732 C C . ARG A 1 219 ? -13.971 0.551 30.032 1.00 90.69 219 ARG A C 1
ATOM 1734 O O . ARG A 1 219 ? -13.986 -0.637 29.752 1.00 90.69 219 ARG A O 1
ATOM 1741 N N . LEU A 1 220 ? -14.987 1.363 29.740 1.00 93.06 220 LEU A N 1
ATOM 1742 C CA . LEU A 1 220 ? -16.236 0.906 29.113 1.00 93.06 220 LEU A CA 1
ATOM 1743 C C . LEU A 1 220 ? -16.049 0.386 27.674 1.00 93.06 220 LEU A C 1
ATOM 1745 O O . LEU A 1 220 ? -16.696 -0.565 27.246 1.00 93.06 220 LEU A O 1
ATOM 1749 N N . TYR A 1 221 ? -15.158 1.032 26.920 1.00 94.56 221 TYR A N 1
ATOM 1750 C CA . TYR A 1 221 ? -14.981 0.821 25.481 1.00 94.56 221 TYR A CA 1
ATOM 1751 C C . TYR A 1 221 ? -14.694 -0.636 25.048 1.00 94.56 221 TYR A C 1
ATOM 1753 O O . TYR A 1 221 ? -15.343 -1.083 24.105 1.00 94.56 221 TYR A O 1
ATOM 1761 N N . PRO A 1 222 ? -13.803 -1.418 25.692 1.00 95.69 222 PRO A N 1
ATOM 1762 C CA . PRO A 1 222 ? -13.594 -2.816 25.305 1.00 95.69 222 PRO A CA 1
ATOM 1763 C C . PRO A 1 222 ? -14.833 -3.699 25.464 1.00 95.69 222 PRO A C 1
ATOM 1765 O O . PRO A 1 222 ? -15.049 -4.569 24.628 1.00 95.69 222 PRO A O 1
ATOM 1768 N N . TYR A 1 223 ? -15.669 -3.466 26.481 1.00 96.69 223 TYR A N 1
ATOM 1769 C CA . TYR A 1 223 ? -16.928 -4.202 26.640 1.00 96.69 223 TYR A CA 1
ATOM 1770 C C . TYR A 1 223 ? -17.908 -3.874 25.513 1.00 96.69 223 TYR A C 1
ATOM 1772 O O . TYR A 1 223 ? -18.545 -4.771 24.969 1.00 96.69 223 TYR A O 1
ATOM 1780 N N . TYR A 1 224 ? -17.972 -2.602 25.107 1.00 96.88 224 TYR A N 1
ATOM 1781 C CA . TYR A 1 224 ? -18.752 -2.178 23.943 1.00 96.88 224 TYR A CA 1
ATOM 1782 C C . TYR A 1 224 ? -18.271 -2.861 22.657 1.00 96.88 224 TYR A C 1
ATOM 1784 O O . TYR A 1 224 ? -19.087 -3.371 21.892 1.00 96.88 224 TYR A O 1
ATOM 1792 N N . LEU A 1 225 ? -16.954 -2.944 22.442 1.00 97.75 225 LEU A N 1
ATOM 1793 C CA . LEU A 1 225 ? -16.399 -3.652 21.288 1.00 97.75 225 LEU A CA 1
ATOM 1794 C C . LEU A 1 225 ? -16.669 -5.164 21.339 1.00 97.75 225 LEU A C 1
ATOM 1796 O O . LEU A 1 225 ? -17.021 -5.731 20.311 1.00 97.75 225 LEU A O 1
ATOM 1800 N N . LEU A 1 226 ? -16.562 -5.805 22.510 1.00 98.19 226 LEU A N 1
ATOM 1801 C CA . LEU A 1 226 ? -16.893 -7.226 22.676 1.00 98.19 226 LEU A CA 1
ATOM 1802 C C . LEU A 1 226 ? -18.366 -7.507 22.386 1.00 98.19 226 LEU A C 1
ATOM 1804 O O . LEU A 1 226 ? -18.665 -8.463 21.682 1.00 98.19 226 LEU A O 1
ATOM 1808 N N . ALA A 1 227 ? -19.281 -6.668 22.875 1.00 97.69 227 ALA A N 1
ATOM 1809 C CA . ALA A 1 227 ? -20.701 -6.822 22.579 1.00 97.69 227 ALA A CA 1
ATOM 1810 C C . ALA A 1 227 ? -20.953 -6.770 21.062 1.00 97.69 227 ALA A C 1
ATOM 1812 O O . ALA A 1 227 ? -21.645 -7.623 20.521 1.00 97.69 227 ALA A O 1
ATOM 1813 N N . LYS A 1 228 ? -20.323 -5.837 20.342 1.00 97.38 228 LYS A N 1
ATOM 1814 C CA . LYS A 1 228 ? -20.438 -5.793 18.876 1.00 97.38 228 LYS A CA 1
ATOM 1815 C C . LYS A 1 228 ? -19.818 -7.013 18.201 1.00 97.38 228 LYS A C 1
ATOM 1817 O O . LYS A 1 228 ? -20.416 -7.545 17.278 1.00 97.38 228 LYS A O 1
ATOM 1822 N N . LEU A 1 229 ? -18.660 -7.468 18.677 1.00 97.75 229 LEU A N 1
ATOM 1823 C CA . LEU A 1 229 ? -17.984 -8.658 18.160 1.00 97.75 229 LEU A CA 1
ATOM 1824 C C . LEU A 1 229 ? -18.850 -9.920 18.310 1.00 97.75 229 LEU A C 1
ATOM 1826 O O . LEU A 1 229 ? -18.962 -10.694 17.369 1.00 97.75 229 LEU A O 1
ATOM 1830 N N . TYR A 1 230 ? -19.486 -10.113 19.468 1.00 98.00 230 TYR A N 1
ATOM 1831 C CA . TYR A 1 230 ? -20.375 -11.253 19.726 1.00 98.00 230 TYR A CA 1
ATOM 1832 C C . TYR A 1 230 ? -21.748 -11.134 19.060 1.00 98.00 230 TYR A C 1
ATOM 1834 O O . TYR A 1 230 ? -22.530 -12.077 19.134 1.00 98.00 230 TYR A O 1
ATOM 1842 N N . ALA A 1 231 ? -22.047 -9.993 18.438 1.00 95.75 231 ALA A N 1
ATOM 1843 C CA . ALA A 1 231 ? -23.253 -9.770 17.650 1.00 95.75 231 ALA A CA 1
ATOM 1844 C C . ALA A 1 231 ? -23.021 -9.947 16.136 1.00 95.75 231 ALA A C 1
ATOM 1846 O O . ALA A 1 231 ? -23.971 -9.835 15.364 1.00 95.75 231 ALA A O 1
ATOM 1847 N N . GLU A 1 232 ? -21.783 -10.208 15.699 1.00 95.44 232 GLU A N 1
ATOM 1848 C CA . GLU A 1 232 ? -21.480 -10.532 14.301 1.00 95.44 232 GLU A CA 1
ATOM 1849 C C . GLU A 1 232 ? -22.161 -11.844 13.908 1.00 95.44 232 GLU A C 1
ATOM 1851 O O . GLU A 1 232 ? -22.051 -12.836 14.626 1.00 95.44 232 GLU A O 1
ATOM 1856 N N . SER A 1 233 ? -22.823 -11.888 12.750 1.00 93.31 233 SER A N 1
ATOM 1857 C CA . SER A 1 233 ? -23.565 -13.078 12.304 1.00 93.31 233 SER A CA 1
ATOM 1858 C C . SER A 1 233 ? -22.682 -14.325 12.193 1.00 93.31 233 SER A C 1
ATOM 1860 O O . SER A 1 233 ? -23.119 -15.427 12.514 1.00 93.31 233 SER A O 1
ATOM 1862 N N . GLU A 1 234 ? -21.424 -14.156 11.784 1.00 94.88 234 GLU A N 1
ATOM 1863 C CA . GLU A 1 234 ? -20.441 -15.237 11.640 1.00 94.88 234 GLU A CA 1
ATOM 1864 C C . GLU A 1 234 ? -19.749 -15.626 12.964 1.00 94.88 234 GLU A C 1
ATOM 1866 O O . GLU A 1 234 ? -19.024 -16.622 13.016 1.00 94.88 234 GLU A O 1
ATOM 1871 N N . PHE A 1 235 ? -19.963 -14.867 14.046 1.00 96.12 235 PHE A N 1
ATOM 1872 C CA . PHE A 1 235 ? -19.332 -15.093 15.354 1.00 96.12 235 PHE A CA 1
ATOM 1873 C C . PHE A 1 235 ? -20.292 -14.902 16.536 1.00 96.12 235 PHE A C 1
ATOM 1875 O O . PHE A 1 235 ? -19.872 -14.579 17.653 1.00 96.12 235 PHE A O 1
ATOM 1882 N N . TYR A 1 236 ? -21.585 -15.109 16.290 1.00 95.81 236 TYR A N 1
ATOM 1883 C CA . TYR A 1 236 ? -22.625 -14.822 17.263 1.00 95.81 236 TYR A CA 1
ATOM 1884 C C . TYR A 1 236 ? -22.481 -15.697 18.513 1.00 95.81 236 TYR A C 1
ATOM 1886 O O . TYR A 1 236 ? -22.395 -16.923 18.426 1.00 95.81 236 TYR A O 1
ATOM 1894 N N . GLN A 1 237 ? -22.438 -15.063 19.686 1.00 95.44 237 GLN A N 1
ATOM 1895 C CA . GLN A 1 237 ? -22.317 -15.735 20.983 1.00 95.44 237 GLN A CA 1
ATOM 1896 C C . GLN A 1 237 ? -23.247 -15.064 21.993 1.00 95.44 237 GLN A C 1
ATOM 1898 O O . GLN A 1 237 ? -22.844 -14.120 22.672 1.00 95.44 237 GLN A O 1
ATOM 1903 N N . GLU A 1 238 ? -24.482 -15.559 22.100 1.00 94.75 238 GLU A N 1
ATOM 1904 C CA . GLU A 1 238 ? -25.554 -14.917 22.873 1.00 94.75 238 GLU A CA 1
ATOM 1905 C C . GLU A 1 238 ? -25.170 -14.642 24.334 1.00 94.75 238 GLU A C 1
ATOM 1907 O O . GLU A 1 238 ? -25.246 -13.498 24.785 1.00 94.75 238 GLU A O 1
ATOM 1912 N N . ASP A 1 239 ? -24.689 -15.651 25.066 1.00 96.38 239 ASP A N 1
ATOM 1913 C CA . ASP A 1 239 ? -24.338 -15.501 26.485 1.00 96.38 239 ASP A CA 1
ATOM 1914 C C . ASP A 1 239 ? -23.272 -14.419 26.696 1.00 96.38 239 ASP A C 1
ATOM 1916 O O . ASP A 1 239 ? -23.374 -13.561 27.579 1.00 96.38 239 ASP A O 1
ATOM 1920 N N . LYS A 1 240 ? -22.243 -14.427 25.841 1.00 97.25 240 LYS A N 1
ATOM 1921 C CA . LYS A 1 240 ? -21.150 -13.456 25.914 1.00 97.25 240 LYS A CA 1
ATOM 1922 C C . LYS A 1 240 ? -21.594 -12.067 25.468 1.00 97.25 240 LYS A C 1
ATOM 1924 O O . LYS A 1 240 ? -21.147 -11.078 26.051 1.00 97.25 240 LYS A O 1
ATOM 1929 N N . PHE A 1 241 ? -22.485 -11.984 24.480 1.00 97.56 241 PHE A N 1
ATOM 1930 C CA . PHE A 1 241 ? -23.122 -10.741 24.067 1.00 97.56 241 PHE A CA 1
ATOM 1931 C C . PHE A 1 241 ? -23.910 -10.128 25.225 1.00 97.56 241 PHE A C 1
ATOM 1933 O O . PHE A 1 241 ? -23.636 -8.985 25.589 1.00 97.56 241 PHE A O 1
ATOM 1940 N N . ARG A 1 242 ? -24.819 -10.887 25.857 1.00 96.19 242 ARG A N 1
ATOM 1941 C CA . ARG A 1 242 ? -25.625 -10.412 26.995 1.00 96.19 242 ARG A CA 1
ATOM 1942 C C . ARG A 1 242 ? -24.733 -9.967 28.158 1.00 96.19 242 ARG A C 1
ATOM 1944 O O . ARG A 1 242 ? -24.964 -8.899 28.727 1.00 96.19 242 ARG A O 1
ATOM 1951 N N . ALA A 1 243 ? -23.669 -10.713 28.464 1.00 96.69 243 ALA A N 1
ATOM 1952 C CA . ALA A 1 243 ? -22.706 -10.341 29.502 1.00 96.69 243 ALA A CA 1
ATOM 1953 C C . ALA A 1 243 ? -21.962 -9.027 29.183 1.00 96.69 243 ALA A C 1
ATOM 1955 O O . ALA A 1 243 ? -21.901 -8.121 30.020 1.00 96.69 243 ALA A O 1
ATOM 1956 N N . ALA A 1 244 ? -21.425 -8.891 27.967 1.00 97.00 244 ALA A N 1
ATOM 1957 C CA . ALA A 1 244 ? -20.722 -7.683 27.540 1.00 97.00 244 ALA A CA 1
ATOM 1958 C C . ALA A 1 244 ? -21.667 -6.470 27.464 1.00 97.00 244 ALA A C 1
ATOM 1960 O O . ALA A 1 244 ? -21.317 -5.383 27.928 1.00 97.00 244 ALA A O 1
ATOM 1961 N N . ALA A 1 245 ? -22.884 -6.657 26.948 1.00 96.94 245 ALA A N 1
ATOM 1962 C CA . ALA A 1 245 ? -23.919 -5.632 26.892 1.00 96.94 245 ALA A CA 1
ATOM 1963 C C . ALA A 1 245 ? -24.327 -5.159 28.294 1.00 96.94 245 ALA A C 1
ATOM 1965 O O . ALA A 1 245 ? -24.376 -3.954 28.548 1.00 96.94 245 ALA A O 1
ATOM 1966 N N . GLY A 1 246 ? -24.533 -6.092 29.229 1.00 96.38 246 GLY A N 1
ATOM 1967 C CA . GLY A 1 246 ? -24.797 -5.779 30.631 1.00 96.38 246 GLY A CA 1
ATOM 1968 C C . GLY A 1 246 ? -23.694 -4.915 31.241 1.00 96.38 246 GLY A C 1
ATOM 1969 O O . GLY A 1 246 ? -23.990 -3.892 31.863 1.00 96.38 246 GLY A O 1
ATOM 1970 N N . ALA A 1 247 ? -22.424 -5.250 30.990 1.00 95.62 247 ALA A N 1
ATOM 1971 C CA . ALA A 1 247 ? -21.292 -4.448 31.453 1.00 95.62 247 ALA A CA 1
ATOM 1972 C C . ALA A 1 247 ? -21.316 -3.016 30.883 1.00 95.62 247 ALA A C 1
ATOM 1974 O O . ALA A 1 247 ? -21.086 -2.062 31.624 1.00 95.62 247 ALA A O 1
ATOM 1975 N N . VAL A 1 248 ? -21.654 -2.832 29.600 1.00 95.94 248 VAL A N 1
ATOM 1976 C CA . VAL A 1 248 ? -21.756 -1.496 28.974 1.00 95.94 248 VAL A CA 1
ATOM 1977 C C . VAL A 1 248 ? -22.869 -0.642 29.593 1.00 95.94 248 VAL A C 1
ATOM 1979 O O . VAL A 1 248 ? -22.715 0.571 29.770 1.00 95.94 248 VAL A O 1
ATOM 1982 N N . LEU A 1 249 ? -24.005 -1.260 29.907 1.00 94.69 249 LEU A N 1
ATOM 1983 C CA . LEU A 1 249 ? -25.179 -0.555 30.419 1.00 94.69 249 LEU A CA 1
ATOM 1984 C C . LEU A 1 249 ? -25.051 -0.195 31.904 1.00 94.69 249 LEU A C 1
ATOM 1986 O O . LEU A 1 249 ? -25.587 0.830 32.321 1.00 94.69 249 LEU A O 1
ATOM 1990 N N . THR A 1 250 ? -24.332 -1.005 32.683 1.00 93.12 250 THR A N 1
ATOM 1991 C CA . THR A 1 250 ? -24.273 -0.881 34.150 1.00 93.12 250 THR A CA 1
ATOM 1992 C C . THR A 1 250 ? -22.999 -0.230 34.679 1.00 93.12 250 THR A C 1
ATOM 1994 O O . THR A 1 250 ? -23.059 0.463 35.690 1.00 93.12 250 THR A O 1
ATOM 1997 N N . LYS A 1 251 ? -21.847 -0.410 34.018 1.00 90.38 251 LYS A N 1
ATOM 1998 C CA . LYS A 1 251 ? -20.562 0.100 34.519 1.00 90.38 251 LYS A CA 1
ATOM 1999 C C . LYS A 1 251 ? -20.532 1.628 34.508 1.00 90.38 251 LYS A C 1
ATOM 2001 O O . LYS A 1 251 ? -20.809 2.248 33.478 1.00 90.38 251 LYS A O 1
ATOM 2006 N N . GLU A 1 252 ? -20.153 2.227 35.634 1.00 87.50 252 GLU A N 1
ATOM 2007 C CA . GLU A 1 252 ? -20.000 3.676 35.761 1.00 87.50 252 GLU A CA 1
ATOM 2008 C C . GLU A 1 252 ? -18.792 4.171 34.946 1.00 87.50 252 GLU A C 1
ATOM 2010 O O . GLU A 1 252 ? -17.673 3.677 35.116 1.00 87.50 252 GLU A O 1
ATOM 2015 N N . PRO A 1 253 ? -18.979 5.128 34.022 1.00 84.38 253 PRO A N 1
ATOM 2016 C CA . PRO A 1 253 ? -17.876 5.664 33.245 1.00 84.38 253 PRO A CA 1
ATOM 2017 C C . PRO A 1 253 ? -17.047 6.636 34.090 1.00 84.38 253 PRO A C 1
ATOM 2019 O O . PRO A 1 253 ? -17.577 7.473 34.811 1.00 84.38 253 PRO A O 1
ATOM 2022 N N . LYS A 1 254 ? -15.723 6.616 33.902 1.00 80.69 254 LYS A N 1
ATOM 2023 C CA . LYS A 1 254 ? -14.822 7.601 34.530 1.00 80.69 254 LYS A CA 1
ATOM 2024 C C . LYS A 1 254 ? -15.176 9.053 34.170 1.00 80.69 254 LYS A C 1
ATOM 2026 O O . LYS A 1 254 ? -14.969 9.955 34.973 1.00 80.69 254 LYS A O 1
ATOM 2031 N N . VAL A 1 255 ? -15.626 9.280 32.936 1.00 82.50 255 VAL A N 1
ATOM 2032 C CA . VAL A 1 255 ? -16.060 10.588 32.433 1.00 82.50 255 VAL A CA 1
ATOM 2033 C C . VAL A 1 255 ? -17.323 10.366 31.621 1.00 82.50 255 VAL A C 1
ATOM 2035 O O . VAL A 1 255 ? -17.291 9.653 30.612 1.00 82.50 255 VAL A O 1
ATOM 2038 N N . GLU A 1 256 ? -18.421 10.979 32.050 1.00 88.00 256 GLU A N 1
ATOM 2039 C CA . GLU A 1 256 ? -19.638 10.999 31.250 1.00 88.00 256 GLU A CA 1
ATOM 2040 C C . GLU A 1 256 ? -19.432 11.840 29.990 1.00 88.00 256 GLU A C 1
ATOM 2042 O O . GLU A 1 256 ? -18.920 12.959 30.034 1.00 88.00 256 GLU A O 1
ATOM 2047 N N . SER A 1 257 ? -19.789 11.270 28.841 1.00 92.00 257 SER A N 1
ATOM 2048 C CA . SER A 1 257 ? -19.547 11.883 27.535 1.00 92.00 257 SER A CA 1
ATOM 2049 C C . SER A 1 257 ? -20.619 11.489 26.528 1.00 92.00 257 SER A C 1
ATOM 2051 O O . SER A 1 257 ? -21.311 10.479 26.682 1.00 92.00 257 SER A O 1
ATOM 2053 N N . THR A 1 258 ? -20.722 12.264 25.449 1.00 92.94 258 THR A N 1
ATOM 2054 C CA . THR A 1 258 ? -21.596 11.946 24.312 1.00 92.94 258 THR A CA 1
ATOM 2055 C C . THR A 1 258 ? -21.329 10.542 23.771 1.00 92.94 258 THR A C 1
ATOM 2057 O O . THR A 1 258 ? -22.274 9.776 23.602 1.00 92.94 258 THR A O 1
ATOM 2060 N N . ALA A 1 259 ? -20.056 10.162 23.632 1.00 91.25 259 ALA A N 1
ATOM 2061 C CA . ALA A 1 259 ? -19.649 8.836 23.173 1.00 91.25 259 ALA A CA 1
ATOM 2062 C C . ALA A 1 259 ? -20.148 7.703 24.090 1.00 91.25 259 ALA A C 1
ATOM 2064 O O . ALA A 1 259 ? -20.598 6.671 23.601 1.00 91.25 259 ALA A O 1
ATOM 2065 N N . VAL A 1 260 ? -20.112 7.879 25.418 1.00 92.94 260 VAL A N 1
ATOM 2066 C CA . VAL A 1 260 ? -20.648 6.878 26.363 1.00 92.94 260 VAL A CA 1
ATOM 2067 C C . VAL A 1 260 ? -22.149 6.692 26.164 1.00 92.94 260 VAL A C 1
ATOM 2069 O O . VAL A 1 260 ? -22.634 5.561 26.077 1.00 92.94 260 VAL A O 1
ATOM 2072 N N . ARG A 1 261 ? -22.885 7.799 26.042 1.00 94.19 261 ARG A N 1
ATOM 2073 C CA . ARG A 1 261 ? -24.334 7.772 25.832 1.00 94.19 261 ARG A CA 1
ATOM 2074 C C . ARG A 1 261 ? -24.706 7.125 24.496 1.00 94.19 261 ARG A 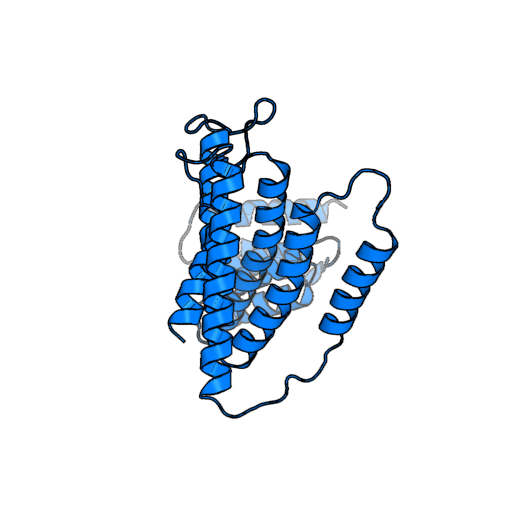C 1
ATOM 2076 O O . ARG A 1 261 ? -25.661 6.351 24.444 1.00 94.19 261 ARG A O 1
ATOM 2083 N N . GLU A 1 262 ? -23.947 7.404 23.440 1.00 95.56 262 GLU A N 1
ATOM 2084 C CA . GLU A 1 262 ? -24.111 6.785 22.119 1.00 95.56 262 GLU A CA 1
ATOM 2085 C C . GLU A 1 262 ? -23.865 5.276 22.169 1.00 95.56 262 GLU A C 1
ATOM 2087 O O . GLU A 1 262 ? -24.738 4.514 21.757 1.00 95.56 262 GLU A O 1
ATOM 2092 N N . MET A 1 263 ? -22.750 4.837 22.767 1.00 95.69 263 MET A N 1
ATOM 2093 C CA . MET A 1 263 ? -22.439 3.412 22.932 1.00 95.69 263 MET A CA 1
ATOM 2094 C C . MET A 1 263 ? -23.543 2.670 23.693 1.00 95.69 263 MET A C 1
ATOM 2096 O O . MET A 1 263 ? -23.988 1.611 23.258 1.00 95.69 263 MET A O 1
ATOM 2100 N N . ARG A 1 264 ? -24.038 3.232 24.805 1.00 95.94 264 ARG A N 1
ATOM 2101 C CA . ARG A 1 264 ? -25.144 2.634 25.572 1.00 95.94 264 ARG A CA 1
ATOM 2102 C C . ARG A 1 264 ? -26.438 2.568 24.768 1.00 95.94 264 ARG A C 1
ATOM 2104 O O . ARG A 1 264 ? -27.133 1.559 24.817 1.00 95.94 264 ARG A O 1
ATOM 2111 N N . THR A 1 265 ? -26.753 3.625 24.022 1.00 96.38 265 THR A N 1
ATOM 2112 C CA . THR A 1 265 ? -27.957 3.675 23.181 1.00 96.38 265 THR A CA 1
ATOM 2113 C C . THR A 1 265 ? -27.904 2.620 22.079 1.00 96.38 265 THR A C 1
ATOM 2115 O O . THR A 1 265 ? -28.905 1.957 21.821 1.00 96.38 265 THR A O 1
ATOM 2118 N N . GLU A 1 266 ? -26.748 2.451 21.436 1.00 96.94 266 GLU A N 1
ATOM 2119 C CA . GLU A 1 266 ? -26.546 1.433 20.405 1.00 96.94 266 GLU A CA 1
ATOM 2120 C C . GLU A 1 266 ? -26.712 0.021 20.978 1.00 96.94 266 GLU A C 1
ATOM 2122 O O . GLU A 1 266 ? -27.526 -0.742 20.466 1.00 96.94 266 GLU A O 1
ATOM 2127 N N . ILE A 1 267 ? -26.033 -0.298 22.086 1.00 96.88 267 ILE A N 1
ATOM 2128 C CA . ILE A 1 267 ? -26.140 -1.616 22.730 1.00 96.88 267 ILE A CA 1
ATOM 2129 C C . ILE A 1 267 ? -27.565 -1.905 23.195 1.00 96.88 267 ILE A C 1
ATOM 2131 O O . ILE A 1 267 ? -28.060 -3.007 22.976 1.00 96.88 267 ILE A O 1
ATOM 2135 N N . LYS A 1 268 ? -28.260 -0.918 23.772 1.00 96.19 268 LYS A N 1
ATOM 2136 C CA . LYS A 1 268 ? -29.654 -1.090 24.192 1.00 96.19 268 LYS A CA 1
ATOM 2137 C C . LYS A 1 268 ? -30.550 -1.495 23.017 1.00 96.19 268 LYS A C 1
ATOM 2139 O O . LYS A 1 268 ? -31.303 -2.453 23.136 1.00 96.19 268 LYS A O 1
ATOM 2144 N N . LYS A 1 269 ? -30.401 -0.833 21.864 1.00 95.44 269 LYS A N 1
ATOM 2145 C CA . LYS A 1 269 ? -31.136 -1.185 20.637 1.00 95.44 269 LYS A CA 1
ATOM 2146 C C . LYS A 1 269 ? -30.791 -2.583 20.119 1.00 95.44 269 LYS A C 1
ATOM 2148 O O . LYS A 1 269 ? -31.652 -3.234 19.541 1.00 95.44 269 LYS A O 1
ATOM 2153 N N . MET A 1 270 ? -29.539 -3.023 20.264 1.00 93.94 270 MET A N 1
ATOM 2154 C CA . MET A 1 270 ? -29.123 -4.368 19.846 1.00 93.94 270 MET A CA 1
ATOM 2155 C C . MET A 1 270 ? -29.750 -5.450 20.732 1.00 93.94 270 MET A C 1
ATOM 2157 O O . MET A 1 270 ? -30.217 -6.450 20.203 1.00 93.94 270 MET A O 1
ATOM 2161 N N . VAL A 1 271 ? -29.814 -5.224 22.049 1.00 92.94 271 VAL A N 1
ATOM 2162 C CA . VAL A 1 271 ? -30.495 -6.130 22.991 1.00 92.94 271 VAL A CA 1
ATOM 2163 C C . VAL A 1 271 ? -31.995 -6.193 22.693 1.00 92.94 271 VAL A C 1
ATOM 2165 O O . VAL A 1 271 ? -32.524 -7.276 22.487 1.00 92.94 271 VAL A O 1
ATOM 2168 N N . GLU A 1 272 ? -32.656 -5.038 22.554 1.00 90.44 272 GLU A N 1
ATOM 2169 C CA . GLU A 1 272 ? -34.098 -4.961 22.259 1.00 90.44 272 GLU A CA 1
ATOM 2170 C C . GLU A 1 272 ? -34.482 -5.637 20.934 1.00 90.44 272 GLU A C 1
ATOM 2172 O O . GLU A 1 272 ? -35.592 -6.137 20.813 1.00 90.44 272 GLU A O 1
ATOM 2177 N N . LYS A 1 273 ? -33.591 -5.660 19.935 1.00 81.44 273 LYS A N 1
ATOM 2178 C CA . LYS A 1 273 ? -33.832 -6.388 18.680 1.00 81.44 273 LYS A CA 1
ATOM 2179 C C . LYS A 1 273 ? -33.699 -7.902 18.827 1.00 81.44 273 LYS A C 1
ATOM 2181 O O . LYS A 1 273 ? -34.431 -8.612 18.157 1.00 81.44 273 LYS A O 1
ATOM 2186 N N . GLY A 1 274 ? -32.767 -8.377 19.653 1.00 64.62 274 GLY A N 1
ATOM 2187 C CA . GLY A 1 274 ? -32.532 -9.809 19.857 1.00 64.62 274 GLY A CA 1
ATOM 2188 C C . GLY A 1 274 ? -33.567 -10.494 20.753 1.00 64.62 274 GLY A C 1
ATOM 2189 O O . GLY A 1 274 ? -33.691 -11.707 20.693 1.00 64.62 274 GLY A O 1
ATOM 2190 N N . ASP A 1 275 ? -34.315 -9.738 21.563 1.00 55.38 275 ASP A N 1
ATOM 2191 C CA . ASP A 1 275 ? -35.393 -10.270 22.413 1.00 55.38 275 ASP A CA 1
ATOM 2192 C C . ASP A 1 275 ? -36.762 -10.355 21.682 1.00 55.38 275 ASP A C 1
ATOM 2194 O O . ASP A 1 275 ? -37.764 -10.709 22.305 1.00 55.38 275 ASP A O 1
ATOM 2198 N N . VAL A 1 276 ? -36.838 -9.984 20.393 1.00 46.59 276 VAL A N 1
ATOM 2199 C CA . VAL A 1 276 ? -38.091 -9.910 19.598 1.00 46.59 276 VAL A CA 1
ATOM 2200 C C . VAL A 1 276 ? -38.194 -11.010 18.521 1.00 46.59 276 VAL A C 1
ATOM 2202 O O . VAL A 1 276 ? -39.243 -11.128 17.887 1.00 46.59 276 VAL A O 1
ATOM 2205 N N . ASP A 1 277 ? -37.163 -11.844 18.366 1.00 37.62 277 ASP A N 1
ATOM 2206 C CA . ASP A 1 277 ? -37.178 -13.072 17.548 1.00 37.62 277 ASP A CA 1
ATOM 2207 C C . ASP A 1 277 ? -37.397 -14.323 18.424 1.00 37.62 277 ASP A C 1
ATOM 2209 O O . ASP A 1 277 ? -38.001 -15.300 17.920 1.00 37.62 277 ASP A O 1
#